Protein AF-A0A0K8RS29-F1 (afdb_monomer_lite)

Radius of gyration: 33.79 Å; chains: 1; bounding box: 87×40×89 Å

Structure (mmCIF, N/CA/C/O backbone):
data_AF-A0A0K8RS29-F1
#
_entry.id   AF-A0A0K8RS29-F1
#
loop_
_atom_site.group_PDB
_atom_site.id
_atom_site.type_symbol
_atom_site.label_atom_id
_atom_site.label_alt_id
_atom_site.label_comp_id
_atom_site.label_asym_id
_atom_site.label_entity_id
_atom_site.label_seq_id
_atom_site.pdbx_PDB_ins_code
_atom_site.Cartn_x
_atom_site.Cartn_y
_atom_site.Cartn_z
_atom_site.occupancy
_atom_site.B_iso_or_equiv
_atom_site.auth_seq_id
_atom_site.auth_comp_id
_atom_site.auth_asym_id
_atom_site.auth_atom_id
_atom_site.pdbx_PDB_model_num
ATOM 1 N N . MET A 1 1 ? 0.196 13.373 -19.588 1.00 57.41 1 MET A N 1
ATOM 2 C CA . MET A 1 1 ? 0.112 12.065 -20.291 1.00 57.41 1 MET A CA 1
ATOM 3 C C . MET A 1 1 ? -1.229 11.860 -20.998 1.00 57.41 1 MET A C 1
ATOM 5 O O . MET A 1 1 ? -1.170 11.635 -22.190 1.00 57.41 1 MET A O 1
ATOM 9 N N . LYS A 1 2 ? -2.409 11.971 -20.352 1.00 51.34 2 LYS A N 1
ATOM 10 C CA . LYS A 1 2 ? -3.718 11.868 -21.053 1.00 51.34 2 LYS A CA 1
ATOM 11 C C . LYS A 1 2 ? -3.929 12.930 -22.143 1.00 51.34 2 LYS A C 1
ATOM 13 O O . LYS A 1 2 ? -4.400 12.590 -23.216 1.00 51.34 2 LYS A O 1
ATOM 18 N N . GLU A 1 3 ? -3.498 14.162 -21.893 1.00 56.62 3 GLU A N 1
ATOM 19 C CA . GLU A 1 3 ? -3.677 15.297 -22.814 1.00 56.62 3 GLU A CA 1
ATOM 20 C C . GLU A 1 3 ? -2.953 15.109 -24.161 1.00 56.62 3 GLU A C 1
ATOM 22 O O . GLU A 1 3 ? -3.476 15.500 -25.194 1.00 56.62 3 GLU A O 1
ATOM 27 N N . MET A 1 4 ? -1.815 14.402 -24.193 1.00 60.59 4 MET A N 1
ATOM 28 C CA . MET A 1 4 ? -1.065 14.166 -25.438 1.00 60.59 4 MET A CA 1
ATOM 29 C C . MET A 1 4 ? -1.706 13.142 -26.382 1.00 60.59 4 MET A C 1
ATOM 31 O O . MET A 1 4 ? -1.392 13.136 -27.565 1.00 60.59 4 MET A O 1
ATOM 35 N N . TRP A 1 5 ? -2.594 12.271 -25.893 1.00 57.88 5 TRP A N 1
ATOM 36 C CA . TRP A 1 5 ? -3.331 11.345 -26.768 1.00 57.88 5 TRP A CA 1
ATOM 37 C C . TRP A 1 5 ? -4.516 12.024 -27.465 1.00 57.88 5 TRP A C 1
ATOM 39 O O . TRP A 1 5 ? -5.072 11.458 -28.403 1.00 57.88 5 TRP A O 1
ATOM 49 N N . GLU A 1 6 ? -4.907 13.212 -26.999 1.00 59.56 6 GLU A N 1
ATOM 50 C CA . GLU A 1 6 ? -6.022 14.001 -27.531 1.00 59.56 6 GLU A CA 1
ATOM 51 C C . GLU A 1 6 ? -5.554 15.080 -28.526 1.00 59.56 6 GLU A C 1
ATOM 53 O O . GLU A 1 6 ? -6.377 15.691 -29.206 1.00 59.56 6 GLU A O 1
ATOM 58 N N . GLU A 1 7 ? -4.242 15.297 -28.655 1.00 64.81 7 GLU A N 1
ATOM 59 C CA . GLU A 1 7 ? -3.657 16.225 -29.624 1.00 64.81 7 GLU A CA 1
ATOM 60 C C . GLU A 1 7 ? -3.623 15.615 -31.037 1.00 64.81 7 GLU A C 1
ATOM 62 O O . GLU A 1 7 ? -3.204 14.476 -31.233 1.00 64.81 7 GLU A O 1
ATOM 67 N N . GLU A 1 8 ? -4.000 16.394 -32.059 1.00 59.75 8 GLU A N 1
ATOM 68 C CA . GLU A 1 8 ? -3.981 15.948 -33.466 1.00 59.75 8 GLU A CA 1
ATOM 69 C C . GLU A 1 8 ? -2.560 15.666 -33.998 1.00 59.75 8 GLU A C 1
ATOM 71 O O . GLU A 1 8 ? -2.392 15.047 -35.049 1.00 59.75 8 GLU A O 1
ATOM 76 N N . SER A 1 9 ? -1.513 16.144 -33.319 1.00 74.31 9 SER A N 1
ATOM 77 C CA . SER A 1 9 ? -0.113 15.997 -33.741 1.00 74.31 9 SER A CA 1
ATOM 78 C C . SER A 1 9 ? 0.838 15.925 -32.538 1.00 74.31 9 SER A C 1
ATOM 80 O O . SER A 1 9 ? 1.619 16.852 -32.315 1.00 74.31 9 SER A O 1
ATOM 82 N N . PRO A 1 10 ? 0.828 14.811 -31.781 1.00 78.38 10 PRO A N 1
ATOM 83 C CA . PRO A 1 10 ? 1.604 14.672 -30.544 1.00 78.38 10 PRO A CA 1
ATOM 84 C C . PRO A 1 10 ? 3.119 14.777 -30.767 1.00 78.38 10 PRO A C 1
ATOM 86 O O . PRO A 1 10 ? 3.847 15.217 -29.884 1.00 78.38 10 PRO A O 1
ATOM 89 N N . HIS A 1 11 ? 3.598 14.427 -31.965 1.00 79.94 11 HIS A N 1
ATOM 90 C CA . HIS A 1 11 ? 5.007 14.506 -32.365 1.00 79.94 11 HIS A CA 1
ATOM 91 C C . HIS A 1 11 ? 5.572 15.936 -32.426 1.00 79.94 11 HIS A C 1
ATOM 93 O O . HIS A 1 11 ? 6.787 16.101 -32.479 1.00 79.94 11 HIS A O 1
ATOM 99 N N . LEU A 1 12 ? 4.716 16.965 -32.446 1.00 81.12 12 LEU A N 1
ATOM 100 C CA . LEU A 1 12 ? 5.137 18.371 -32.426 1.00 81.12 12 LEU A CA 1
ATOM 101 C C . LEU A 1 12 ? 5.335 18.907 -31.004 1.00 81.12 12 LEU A C 1
ATOM 103 O O . LEU A 1 12 ? 5.867 20.004 -30.833 1.00 81.12 12 LEU A O 1
ATOM 107 N N . SER A 1 13 ? 4.899 18.157 -29.989 1.00 85.50 13 SER A N 1
ATOM 108 C CA . SER A 1 13 ? 5.059 18.554 -28.597 1.00 85.50 13 SER A CA 1
ATOM 109 C C . SER A 1 13 ? 6.535 18.485 -28.189 1.00 85.50 13 SER A C 1
ATOM 111 O O . SER A 1 13 ? 7.192 17.473 -28.450 1.00 85.50 13 SER A O 1
ATOM 113 N N . PRO A 1 14 ? 7.070 19.501 -27.485 1.00 84.69 14 PRO A N 1
ATOM 114 C CA . PRO A 1 14 ? 8.438 19.459 -26.963 1.00 84.69 14 PRO A CA 1
ATOM 115 C C . PRO A 1 14 ? 8.658 18.312 -25.963 1.00 84.69 14 PRO A C 1
ATOM 117 O O . PRO A 1 14 ? 9.792 17.895 -25.764 1.00 84.69 14 PRO A O 1
ATOM 120 N N . HIS A 1 15 ? 7.582 17.774 -25.378 1.00 88.38 15 HIS A N 1
ATOM 121 C CA . HIS A 1 15 ? 7.613 16.668 -24.417 1.00 88.38 15 HIS A CA 1
ATOM 122 C C . HIS A 1 15 ? 7.316 15.303 -25.046 1.00 88.38 15 HIS A C 1
ATOM 124 O O . HIS A 1 15 ? 7.131 14.321 -24.327 1.00 88.38 15 HIS A O 1
ATOM 130 N N . TYR A 1 16 ? 7.247 15.218 -26.380 1.00 92.38 16 TYR A N 1
ATOM 131 C CA . TYR A 1 16 ? 6.955 13.965 -27.074 1.00 92.38 16 TYR A CA 1
ATOM 132 C C . TYR A 1 16 ? 7.878 12.827 -26.620 1.00 92.38 16 TYR A C 1
ATOM 134 O O . TYR A 1 16 ? 7.407 11.780 -26.169 1.00 92.38 16 TYR A O 1
ATOM 142 N N . TRP A 1 17 ? 9.190 13.062 -26.672 1.00 94.31 17 TRP A N 1
ATOM 143 C CA . TRP A 1 17 ? 10.193 12.072 -26.294 1.00 94.31 17 TRP A CA 1
ATOM 144 C C . TRP A 1 17 ? 10.250 11.827 -24.789 1.00 94.31 17 TRP A C 1
ATOM 146 O O . TRP A 1 17 ? 10.365 10.673 -24.392 1.00 94.31 17 TRP A O 1
ATOM 156 N N . ASP A 1 18 ? 10.045 12.851 -23.955 1.00 94.06 18 ASP A N 1
ATOM 157 C CA . ASP A 1 18 ? 9.930 12.681 -22.498 1.00 94.06 18 ASP A CA 1
ATOM 158 C C . ASP A 1 18 ? 8.822 11.679 -22.144 1.00 94.06 18 ASP A C 1
ATOM 160 O O . ASP A 1 18 ? 8.990 10.823 -21.271 1.00 94.06 18 ASP A O 1
ATOM 164 N N . VAL A 1 19 ? 7.689 11.739 -22.854 1.00 93.12 19 VAL A N 1
ATOM 165 C CA . VAL A 1 19 ? 6.593 10.780 -22.679 1.00 93.12 19 VAL A CA 1
ATOM 166 C C . VAL A 1 19 ? 6.948 9.403 -23.222 1.00 93.12 19 VAL A C 1
ATOM 168 O O . VAL A 1 19 ? 6.659 8.423 -22.537 1.00 93.12 19 VAL A O 1
ATOM 171 N N . VAL A 1 20 ? 7.602 9.299 -24.384 1.00 95.25 20 VAL A N 1
ATOM 172 C CA . VAL A 1 20 ? 8.112 8.009 -24.886 1.00 95.25 20 VAL A CA 1
ATOM 173 C C . VAL A 1 20 ? 9.038 7.369 -23.849 1.00 95.25 20 VAL A C 1
ATOM 175 O O . VAL A 1 20 ? 8.789 6.238 -23.437 1.00 95.25 20 VAL A O 1
ATOM 178 N N . TYR A 1 21 ? 10.043 8.093 -23.357 1.00 96.19 21 TYR A N 1
ATOM 179 C CA . TYR A 1 21 ? 10.979 7.597 -22.350 1.00 96.19 21 TYR A CA 1
ATOM 180 C C . TYR A 1 21 ? 10.273 7.232 -21.050 1.00 96.19 21 TYR A C 1
ATOM 182 O O . TYR A 1 21 ? 10.544 6.178 -20.492 1.00 96.19 21 TYR A O 1
ATOM 190 N N . THR A 1 22 ? 9.306 8.032 -20.599 1.00 94.25 22 THR A N 1
ATOM 191 C CA . THR A 1 22 ? 8.516 7.715 -19.400 1.00 94.25 22 THR A CA 1
ATOM 192 C C . THR A 1 22 ? 7.737 6.408 -19.563 1.00 94.25 22 THR A C 1
ATOM 194 O O . THR A 1 22 ? 7.668 5.612 -18.626 1.00 94.25 22 THR A O 1
ATOM 197 N N . LEU A 1 23 ? 7.145 6.167 -20.737 1.00 94.25 23 LEU A N 1
ATOM 198 C CA . LEU A 1 23 ? 6.425 4.924 -21.023 1.00 94.25 23 LEU A CA 1
ATOM 199 C C . LEU A 1 23 ? 7.376 3.725 -21.051 1.00 94.25 23 LEU A C 1
ATOM 201 O O . LEU A 1 23 ? 7.046 2.689 -20.474 1.00 94.25 23 LEU A O 1
ATOM 205 N N . LEU A 1 24 ? 8.561 3.884 -21.648 1.00 95.50 24 LEU A N 1
ATOM 206 C CA . LEU A 1 24 ? 9.607 2.862 -21.630 1.00 95.50 24 LEU A CA 1
ATOM 207 C C . LEU A 1 24 ? 10.070 2.581 -20.196 1.00 95.50 24 LEU A C 1
ATOM 209 O O . LEU A 1 24 ? 9.948 1.456 -19.738 1.00 95.50 24 LEU A O 1
ATOM 213 N N . CYS A 1 25 ? 10.464 3.594 -19.428 1.00 93.81 25 CYS A N 1
ATOM 214 C CA . CYS A 1 25 ? 10.895 3.453 -18.033 1.00 93.81 25 CYS A CA 1
ATOM 215 C C . CYS A 1 25 ? 9.862 2.739 -17.134 1.00 93.81 25 CYS A C 1
ATOM 217 O O . CYS A 1 25 ? 10.228 2.001 -16.222 1.00 93.81 25 CYS A O 1
ATOM 219 N N . ARG A 1 26 ? 8.561 2.901 -17.413 1.00 90.56 26 ARG A N 1
ATOM 220 C CA . ARG A 1 26 ? 7.461 2.211 -16.707 1.00 90.56 26 ARG A CA 1
ATOM 221 C C . ARG A 1 26 ? 7.177 0.790 -17.209 1.00 90.56 26 ARG A C 1
ATOM 223 O O . ARG A 1 26 ? 6.283 0.137 -16.677 1.00 90.56 26 ARG A O 1
ATOM 230 N N . GLY A 1 27 ? 7.848 0.337 -18.264 1.00 90.31 27 GLY A N 1
ATOM 231 C CA . GLY A 1 27 ? 7.569 -0.933 -18.937 1.00 90.31 27 GLY A CA 1
ATOM 232 C C . GLY A 1 27 ? 6.255 -0.950 -19.731 1.00 90.31 27 GLY A C 1
ATOM 233 O O . GLY A 1 27 ? 5.788 -2.017 -20.120 1.00 90.31 27 GLY A O 1
ATOM 234 N N . SER A 1 28 ? 5.638 0.209 -19.994 1.00 92.38 28 SER A N 1
ATOM 235 C CA . SER A 1 28 ? 4.401 0.340 -20.787 1.00 92.38 28 SER A CA 1
ATOM 236 C C . SER A 1 28 ? 4.717 0.322 -22.288 1.00 92.38 28 SER A C 1
ATOM 238 O O . SER A 1 28 ? 4.554 1.317 -23.001 1.00 92.38 28 SER A O 1
ATOM 240 N N . LEU A 1 29 ? 5.252 -0.809 -22.757 1.00 93.50 29 LEU A N 1
ATOM 241 C CA . LEU A 1 29 ? 5.826 -0.927 -24.100 1.00 93.50 29 LEU A CA 1
ATOM 242 C C . LEU A 1 29 ? 4.768 -0.786 -25.200 1.00 93.50 29 LEU A C 1
ATOM 244 O O . LEU A 1 29 ? 5.039 -0.164 -26.222 1.00 93.50 29 LEU A O 1
ATOM 248 N N . ASP A 1 30 ? 3.552 -1.292 -24.998 1.00 93.88 30 ASP A N 1
ATOM 249 C CA . ASP A 1 30 ? 2.483 -1.192 -25.999 1.00 93.88 30 ASP A CA 1
ATOM 250 C C . ASP A 1 30 ? 2.033 0.258 -26.225 1.00 93.88 30 ASP A C 1
ATOM 252 O O . ASP A 1 30 ? 1.798 0.678 -27.361 1.00 93.88 30 ASP A O 1
ATOM 256 N N . GLU A 1 31 ? 1.944 1.051 -25.159 1.00 93.81 31 GLU A N 1
ATOM 257 C CA . GLU A 1 31 ? 1.662 2.485 -25.222 1.00 93.81 31 GLU A CA 1
ATOM 258 C C . GLU A 1 31 ? 2.798 3.240 -25.915 1.00 93.81 31 GLU A C 1
ATOM 260 O O . GLU A 1 31 ? 2.526 4.071 -26.784 1.00 93.81 31 GLU A O 1
ATOM 265 N N . ALA A 1 32 ? 4.056 2.919 -25.591 1.00 94.75 32 ALA A N 1
ATOM 266 C CA . ALA A 1 32 ? 5.217 3.511 -26.254 1.00 94.75 32 ALA A CA 1
ATOM 267 C C . ALA A 1 32 ? 5.211 3.211 -27.762 1.00 94.75 32 ALA A C 1
ATOM 269 O O . ALA A 1 32 ? 5.384 4.117 -28.575 1.00 94.75 32 ALA A O 1
ATOM 270 N N . ARG A 1 33 ? 4.919 1.964 -28.152 1.00 95.19 33 ARG A N 1
ATOM 271 C CA . ARG A 1 33 ? 4.796 1.549 -29.558 1.00 95.19 33 ARG A CA 1
ATOM 272 C C . ARG A 1 33 ? 3.679 2.287 -30.288 1.00 95.19 33 ARG A C 1
ATOM 274 O O . ARG A 1 33 ? 3.881 2.751 -31.407 1.00 95.19 33 ARG A O 1
ATOM 281 N N . LYS A 1 34 ? 2.494 2.413 -29.679 1.00 93.06 34 LYS A N 1
ATOM 282 C CA . LYS A 1 34 ? 1.371 3.182 -30.251 1.00 93.06 34 LYS A CA 1
ATOM 283 C C . LYS A 1 34 ? 1.768 4.640 -30.494 1.00 93.06 34 LYS A C 1
ATOM 285 O O . LYS A 1 34 ? 1.479 5.169 -31.566 1.00 93.06 34 LYS A O 1
ATOM 290 N N . LEU A 1 35 ? 2.456 5.257 -29.533 1.00 92.81 35 LEU A N 1
ATOM 291 C CA . LEU A 1 35 ? 2.923 6.634 -29.652 1.00 92.81 35 LEU A CA 1
ATOM 292 C C . LEU A 1 35 ? 3.969 6.765 -30.770 1.00 92.81 35 LEU A C 1
ATOM 294 O O . LEU A 1 35 ? 3.784 7.573 -31.674 1.00 92.81 35 LEU A O 1
ATOM 298 N N . LEU A 1 36 ? 4.980 5.893 -30.804 1.00 93.62 36 LEU A N 1
ATOM 299 C CA . LEU A 1 36 ? 5.995 5.858 -31.867 1.00 93.62 36 LEU A CA 1
ATOM 300 C C . LEU A 1 36 ? 5.390 5.647 -33.264 1.00 93.62 36 LEU A C 1
ATOM 302 O O . LEU A 1 36 ? 5.823 6.287 -34.220 1.00 93.62 36 LEU A O 1
ATOM 306 N N . LYS A 1 37 ? 4.347 4.817 -33.393 1.00 92.44 37 LYS A N 1
ATOM 307 C CA . LYS A 1 37 ? 3.629 4.600 -34.664 1.00 92.44 37 LYS A CA 1
ATOM 308 C C . LYS A 1 37 ? 2.894 5.839 -35.166 1.00 92.44 37 LYS A C 1
ATOM 310 O O . LYS A 1 37 ? 2.734 5.987 -36.376 1.00 92.44 37 LYS A O 1
ATOM 315 N N . SER A 1 38 ? 2.485 6.732 -34.264 1.00 89.56 38 SER A N 1
ATOM 316 C CA . SER A 1 38 ? 1.867 8.015 -34.623 1.00 89.56 38 SER A CA 1
ATOM 317 C C . SER A 1 38 ? 2.866 9.047 -35.163 1.00 89.56 38 SER A C 1
ATOM 319 O O . SER A 1 38 ? 2.456 10.061 -35.730 1.00 89.56 38 SER A O 1
ATOM 321 N N . HIS A 1 39 ? 4.174 8.800 -35.021 1.00 91.06 39 HIS A N 1
ATOM 322 C CA . HIS A 1 39 ? 5.206 9.685 -35.544 1.00 91.06 39 HIS A CA 1
ATOM 323 C C . HIS A 1 39 ? 5.201 9.683 -37.088 1.00 91.06 39 HIS A C 1
ATOM 325 O O . HIS A 1 39 ? 5.150 8.606 -37.685 1.00 91.06 39 HIS A O 1
ATOM 331 N N . PRO A 1 40 ? 5.333 10.837 -37.774 1.00 89.88 40 PRO A N 1
ATOM 332 C CA . PRO A 1 40 ? 5.305 10.903 -39.242 1.00 89.88 40 PRO A CA 1
ATOM 333 C C . PRO A 1 40 ? 6.371 10.047 -39.940 1.00 89.88 40 PRO A C 1
ATOM 335 O O . PRO A 1 40 ? 6.208 9.658 -41.093 1.00 89.88 40 PRO A O 1
ATOM 338 N N . GLN A 1 41 ? 7.475 9.767 -39.243 1.00 91.69 41 GLN A N 1
ATOM 339 C CA . GLN A 1 41 ? 8.593 8.960 -39.738 1.00 91.69 41 GLN A CA 1
ATOM 340 C C . GLN A 1 41 ? 8.540 7.497 -39.274 1.00 91.69 41 GLN A C 1
ATOM 342 O O . GLN A 1 41 ? 9.530 6.791 -39.426 1.00 91.69 41 GLN A O 1
ATOM 347 N N . SER A 1 42 ? 7.415 7.020 -38.732 1.00 91.06 42 SER A N 1
ATOM 348 C CA . SER A 1 42 ? 7.293 5.664 -38.171 1.00 91.06 42 SER A CA 1
ATOM 349 C C . SER A 1 42 ? 7.594 4.528 -39.158 1.00 91.06 42 SER A C 1
ATOM 351 O O . SER A 1 42 ? 7.878 3.413 -38.735 1.00 91.06 42 SER A O 1
ATOM 353 N N . GLY A 1 43 ? 7.567 4.799 -40.468 1.00 91.69 43 GLY A N 1
ATOM 354 C CA . GLY A 1 43 ? 7.972 3.853 -41.512 1.00 91.69 43 GLY A CA 1
ATOM 355 C C . GLY A 1 43 ? 9.470 3.837 -41.848 1.00 91.69 43 GLY A C 1
ATOM 356 O O . GLY A 1 43 ? 9.866 3.066 -42.719 1.00 91.69 43 GLY A O 1
ATOM 357 N N . ARG A 1 44 ? 10.301 4.692 -41.232 1.00 94.69 44 ARG A N 1
ATOM 358 C CA . ARG A 1 44 ? 11.763 4.685 -41.422 1.00 94.69 44 ARG A CA 1
ATOM 359 C C . ARG A 1 44 ? 12.364 3.440 -40.755 1.00 94.69 44 ARG A C 1
ATOM 361 O O . ARG A 1 44 ? 11.845 2.969 -39.747 1.00 94.69 44 ARG A O 1
ATOM 368 N N . GLU A 1 45 ? 13.442 2.903 -41.327 1.00 94.75 45 GLU A N 1
ATOM 369 C CA . GLU A 1 45 ? 14.032 1.620 -40.903 1.00 94.75 45 GLU A CA 1
ATOM 370 C C . GLU A 1 45 ? 14.412 1.582 -39.414 1.00 94.75 45 GLU A C 1
ATOM 372 O O . GLU A 1 45 ? 14.205 0.567 -38.759 1.00 94.75 45 GLU A O 1
ATOM 377 N N . ASP A 1 46 ? 14.879 2.692 -38.849 1.00 95.19 46 ASP A N 1
ATOM 378 C CA . ASP A 1 46 ? 15.226 2.811 -37.429 1.00 95.19 46 ASP A CA 1
ATOM 379 C C . ASP A 1 46 ? 14.000 2.793 -36.494 1.00 95.19 46 ASP A C 1
ATOM 381 O O . ASP A 1 46 ? 14.034 2.152 -35.445 1.00 95.19 46 ASP A O 1
ATOM 385 N N . PHE A 1 47 ? 12.876 3.407 -36.878 1.00 96.50 47 PHE A N 1
ATOM 386 C CA . PHE A 1 47 ? 11.608 3.285 -36.147 1.00 96.50 47 PHE A CA 1
ATOM 387 C C . PHE A 1 47 ? 11.073 1.850 -36.188 1.00 96.50 47 PHE A C 1
ATOM 389 O O . PHE A 1 47 ? 10.601 1.342 -35.169 1.00 96.50 47 PHE A O 1
ATOM 396 N N . VAL A 1 48 ? 11.157 1.193 -37.349 1.00 96.25 48 VAL A N 1
ATOM 397 C CA . VAL A 1 48 ? 10.745 -0.209 -37.510 1.00 96.25 48 VAL A CA 1
ATOM 398 C C . VAL A 1 48 ? 11.634 -1.123 -36.667 1.00 96.25 48 VAL A C 1
ATOM 400 O O . VAL A 1 48 ? 11.113 -1.958 -35.932 1.00 96.25 48 VAL A O 1
ATOM 403 N N . SER A 1 49 ? 12.952 -0.909 -36.697 1.00 95.88 49 SER A N 1
ATOM 404 C CA . SER A 1 49 ? 13.922 -1.657 -35.892 1.00 95.88 49 SER A CA 1
ATOM 405 C C . SER A 1 49 ? 13.640 -1.523 -34.388 1.00 95.88 49 SER A C 1
ATOM 407 O O . SER A 1 49 ? 13.621 -2.522 -33.666 1.00 95.88 49 SER A O 1
ATOM 409 N N . LEU A 1 50 ? 13.322 -0.316 -33.902 1.00 96.81 50 LEU A N 1
ATOM 410 C CA . LEU A 1 50 ? 12.929 -0.127 -32.503 1.00 96.81 50 LEU A CA 1
ATOM 411 C C . LEU A 1 50 ? 11.577 -0.795 -32.180 1.00 96.81 50 LEU A C 1
ATOM 413 O O . LEU A 1 50 ? 11.449 -1.413 -31.124 1.00 96.81 50 LEU A O 1
ATOM 417 N N . ASP A 1 51 ? 10.571 -0.715 -33.064 1.00 96.81 51 ASP A N 1
ATOM 418 C CA . ASP A 1 51 ? 9.269 -1.380 -32.856 1.00 96.81 51 ASP A CA 1
ATOM 419 C C . ASP A 1 51 ? 9.411 -2.904 -32.766 1.00 96.81 51 ASP A C 1
ATOM 421 O O . ASP A 1 51 ? 8.733 -3.530 -31.949 1.00 96.81 51 ASP A O 1
ATOM 425 N N . GLU A 1 52 ? 10.306 -3.498 -33.562 1.00 96.38 52 GLU A N 1
ATOM 426 C CA . GLU A 1 52 ? 10.643 -4.920 -33.483 1.00 96.38 52 GLU A CA 1
ATOM 427 C C . GLU A 1 52 ? 11.218 -5.281 -32.114 1.00 96.38 52 GLU A C 1
ATOM 429 O O . GLU A 1 52 ? 10.723 -6.219 -31.486 1.00 96.38 52 GLU A O 1
ATOM 434 N N . LEU A 1 53 ? 12.208 -4.521 -31.625 1.00 96.69 53 LEU A N 1
ATOM 435 C CA . LEU A 1 53 ? 12.799 -4.724 -30.297 1.00 96.69 53 LEU A CA 1
ATOM 436 C C . LEU A 1 53 ? 11.745 -4.632 -29.189 1.00 96.69 53 LEU A C 1
ATOM 438 O O . LEU A 1 53 ? 11.727 -5.471 -28.289 1.00 96.69 53 LEU A O 1
ATOM 442 N N . LEU A 1 54 ? 10.846 -3.648 -29.266 1.00 95.81 54 LEU A N 1
ATOM 443 C CA . LEU A 1 54 ? 9.753 -3.476 -28.306 1.00 95.81 54 LEU A CA 1
ATOM 444 C C . LEU A 1 54 ? 8.731 -4.616 -28.380 1.00 95.81 54 LEU A C 1
ATOM 446 O O . LEU A 1 54 ? 8.164 -5.001 -27.360 1.00 95.81 54 LEU A O 1
ATOM 450 N N . GLN A 1 55 ? 8.488 -5.169 -29.569 1.00 94.56 55 GLN A N 1
ATOM 451 C CA . GLN A 1 55 ? 7.552 -6.274 -29.768 1.00 94.56 55 GLN A CA 1
ATOM 452 C C . GLN A 1 55 ? 8.058 -7.596 -29.191 1.00 94.56 55 GLN A C 1
ATOM 454 O O . GLN A 1 55 ? 7.254 -8.389 -28.702 1.00 94.56 55 GLN A O 1
ATOM 459 N N . VAL A 1 56 ? 9.363 -7.856 -29.285 1.00 93.88 56 VAL A N 1
ATOM 460 C CA . VAL A 1 56 ? 9.978 -9.100 -28.792 1.00 93.88 56 VAL A CA 1
ATOM 461 C C . VAL A 1 56 ? 10.516 -8.978 -27.366 1.00 93.88 56 VAL A C 1
ATOM 463 O O . VAL A 1 56 ? 11.164 -9.908 -26.879 1.00 93.88 56 VAL A O 1
ATOM 466 N N . ALA A 1 57 ? 10.264 -7.842 -26.708 1.00 91.88 57 ALA A N 1
ATOM 467 C CA . ALA A 1 57 ? 10.711 -7.587 -25.351 1.00 91.88 57 ALA A CA 1
ATOM 468 C C . ALA A 1 57 ? 10.197 -8.680 -24.393 1.00 91.88 57 ALA A C 1
ATOM 470 O O . ALA A 1 57 ? 9.015 -9.041 -24.448 1.00 91.88 57 ALA A O 1
ATOM 471 N N . PRO A 1 58 ? 11.055 -9.217 -23.509 1.00 88.00 58 PRO A N 1
ATOM 472 C CA . PRO A 1 58 ? 10.647 -10.250 -22.575 1.00 88.00 58 PRO A CA 1
ATOM 473 C C . PRO A 1 58 ? 9.565 -9.733 -21.629 1.00 88.00 58 PRO A C 1
ATOM 475 O O . PRO A 1 58 ? 9.795 -8.835 -20.821 1.00 88.00 58 PRO A O 1
ATOM 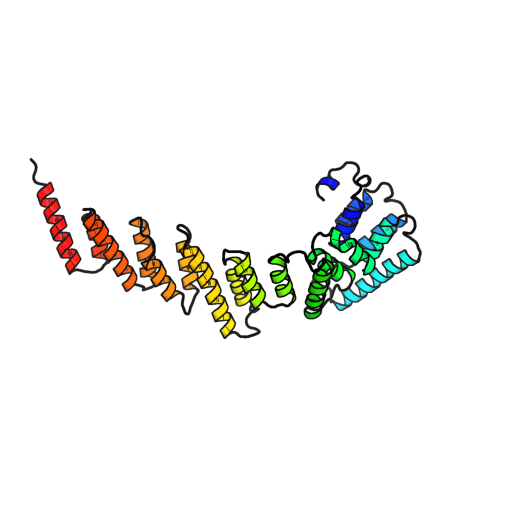478 N N . GLN A 1 59 ? 8.386 -10.341 -21.700 1.00 78.69 59 GLN A N 1
ATOM 479 C CA . GLN A 1 59 ? 7.326 -10.136 -20.723 1.00 78.69 59 GLN A CA 1
ATOM 480 C C . GLN A 1 59 ? 7.370 -11.311 -19.749 1.00 78.69 59 GLN A C 1
ATOM 482 O O . GLN A 1 59 ? 7.095 -12.456 -20.114 1.00 78.69 59 GLN A O 1
ATOM 487 N N . GLY A 1 60 ? 7.787 -11.042 -18.511 1.00 69.81 60 GLY A N 1
ATOM 488 C CA . GLY A 1 60 ? 7.739 -12.043 -17.451 1.00 69.81 60 GLY A CA 1
ATOM 489 C C . GLY A 1 60 ? 6.302 -12.527 -17.248 1.00 69.81 60 GLY A C 1
ATOM 490 O O . GLY A 1 60 ? 5.368 -11.728 -17.209 1.00 69.81 60 GLY A O 1
ATOM 491 N N . SER A 1 61 ? 6.117 -13.836 -17.106 1.00 70.50 61 SER A N 1
ATOM 492 C CA . SER A 1 61 ? 4.848 -14.428 -16.677 1.00 70.50 61 SER A CA 1
ATOM 493 C C . SER A 1 61 ? 5.072 -15.252 -15.412 1.00 70.50 61 SER A C 1
ATOM 495 O O . SER A 1 61 ? 6.183 -15.717 -15.159 1.00 70.50 61 SER A O 1
ATOM 497 N N . GLN A 1 62 ? 4.021 -15.460 -14.613 1.00 67.38 62 GLN A N 1
ATOM 498 C CA . GLN A 1 62 ? 4.115 -16.293 -13.404 1.00 67.38 62 GLN A CA 1
ATOM 499 C C . GLN A 1 62 ? 4.508 -17.750 -13.707 1.00 67.38 62 GLN A C 1
ATOM 501 O O . GLN A 1 62 ? 4.994 -18.453 -12.826 1.00 67.38 62 GLN A O 1
ATOM 506 N N . GLU A 1 63 ? 4.313 -18.201 -14.946 1.00 73.94 63 GLU A N 1
ATOM 507 C CA . GLU A 1 63 ? 4.609 -19.565 -15.392 1.00 73.94 63 GLU A CA 1
ATOM 508 C C . GLU A 1 63 ? 6.049 -19.727 -15.911 1.00 73.94 63 GLU A C 1
ATOM 510 O O . GLU A 1 63 ? 6.521 -20.851 -16.080 1.00 73.94 63 GLU A O 1
ATOM 515 N N . MET A 1 64 ? 6.761 -18.623 -16.160 1.00 80.31 64 MET A N 1
ATOM 516 C CA . MET A 1 64 ? 8.116 -18.637 -16.712 1.00 80.31 64 MET A CA 1
ATOM 517 C C . MET A 1 64 ? 9.167 -18.829 -15.608 1.00 80.31 64 MET A C 1
ATOM 519 O O . MET A 1 64 ? 9.262 -18.004 -14.696 1.00 80.31 64 MET A O 1
ATOM 523 N N . PRO A 1 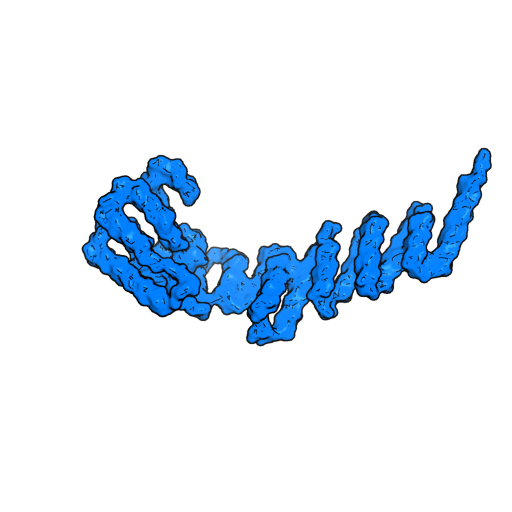65 ? 10.023 -19.865 -15.689 1.00 84.00 65 PRO A N 1
ATOM 524 C CA . PRO A 1 65 ? 11.136 -20.022 -14.760 1.00 84.00 65 PRO A CA 1
ATOM 525 C C . PRO A 1 65 ? 12.106 -18.837 -14.840 1.00 84.00 65 PRO A C 1
ATOM 527 O O . PRO A 1 65 ? 12.511 -18.443 -15.935 1.00 84.00 65 PRO A O 1
ATOM 530 N N . SER A 1 66 ? 12.570 -18.335 -13.690 1.00 83.38 66 SER A N 1
ATOM 531 C CA . SER A 1 66 ? 13.458 -17.159 -13.611 1.00 83.38 66 SER A CA 1
ATOM 532 C C . SER A 1 66 ? 14.689 -17.278 -14.513 1.00 83.38 66 SER A C 1
ATOM 534 O O . SER A 1 66 ? 14.994 -16.361 -15.259 1.00 83.38 66 SER A O 1
ATOM 536 N N . ARG A 1 67 ? 15.327 -18.456 -14.557 1.00 85.56 67 ARG A N 1
ATOM 537 C CA . ARG A 1 67 ? 16.502 -18.697 -15.412 1.00 85.56 67 ARG A CA 1
ATOM 538 C C . ARG A 1 67 ? 16.204 -18.555 -16.907 1.00 85.56 67 ARG A C 1
ATOM 540 O O . ARG A 1 67 ? 17.066 -18.134 -17.669 1.00 85.56 67 ARG A O 1
ATOM 547 N N . GLN A 1 68 ? 15.018 -18.974 -17.344 1.00 86.69 68 GLN A N 1
ATOM 548 C CA . GLN A 1 68 ? 14.622 -18.855 -18.746 1.00 86.69 68 GLN A CA 1
ATOM 549 C C . GLN A 1 68 ? 14.353 -17.392 -19.100 1.00 86.69 68 GLN A C 1
ATOM 551 O O . GLN A 1 68 ? 14.766 -16.943 -20.168 1.00 86.69 68 GLN A O 1
ATOM 556 N N . LEU A 1 69 ? 13.714 -16.657 -18.186 1.00 86.38 69 LEU A N 1
ATOM 557 C CA . LEU A 1 69 ? 13.534 -15.216 -18.311 1.00 86.38 69 LEU A CA 1
ATOM 558 C C . LEU A 1 69 ? 14.886 -14.494 -18.380 1.00 86.38 69 LEU A C 1
ATOM 560 O O . LEU A 1 69 ? 15.066 -13.685 -19.277 1.00 86.38 69 LEU A O 1
ATOM 564 N N . ASP A 1 70 ? 15.852 -14.849 -17.527 1.00 87.06 70 ASP A N 1
ATOM 565 C CA . ASP A 1 70 ? 17.198 -14.258 -17.535 1.00 87.06 70 ASP A CA 1
ATOM 566 C C . ASP A 1 70 ? 17.911 -14.439 -18.875 1.00 87.06 70 ASP A C 1
ATOM 568 O O . ASP A 1 70 ? 18.477 -13.492 -19.416 1.00 87.06 70 ASP A O 1
ATOM 572 N N . VAL A 1 71 ? 17.882 -15.652 -19.434 1.00 89.62 71 VAL A N 1
ATOM 573 C CA . VAL A 1 71 ? 18.534 -15.940 -20.721 1.00 89.62 71 VAL A CA 1
ATOM 574 C C . VAL A 1 71 ? 17.857 -15.176 -21.857 1.00 89.62 71 VAL A C 1
ATOM 576 O O . VAL A 1 71 ? 18.542 -14.606 -22.707 1.00 89.62 71 VAL A O 1
ATOM 579 N N . TRP A 1 72 ? 16.522 -15.149 -21.879 1.00 89.69 72 TRP A N 1
ATOM 580 C CA . TRP A 1 72 ? 15.784 -14.388 -22.884 1.00 89.69 72 TRP A CA 1
ATOM 581 C C . TRP A 1 72 ? 16.077 -12.890 -22.762 1.00 89.69 72 TRP A C 1
ATOM 583 O O . TRP A 1 72 ? 16.383 -12.245 -23.763 1.00 89.69 72 TRP A O 1
ATOM 593 N N . TRP A 1 73 ? 16.079 -12.369 -21.536 1.00 91.50 73 TRP A N 1
ATOM 594 C CA . TRP A 1 73 ? 16.402 -10.983 -21.231 1.00 91.50 73 TRP A CA 1
ATOM 595 C C . TRP A 1 73 ? 17.796 -10.592 -21.709 1.00 91.50 73 TRP A C 1
ATOM 597 O O . TRP A 1 73 ? 17.939 -9.647 -22.480 1.00 91.50 73 TRP A O 1
ATOM 607 N N . GLN A 1 74 ? 18.815 -11.374 -21.356 1.00 91.44 74 GLN A N 1
ATOM 608 C CA . GLN A 1 74 ? 20.190 -11.139 -21.801 1.00 91.44 74 GLN A CA 1
ATOM 609 C C . GLN A 1 74 ? 20.320 -11.179 -23.326 1.00 91.44 74 GLN A C 1
ATOM 611 O O . GLN A 1 74 ? 21.008 -10.341 -23.905 1.00 91.44 74 GLN A O 1
ATOM 616 N N . SER A 1 75 ? 19.649 -12.126 -23.991 1.00 93.81 75 SER A N 1
ATOM 617 C CA . SER A 1 75 ? 19.660 -12.210 -25.455 1.00 93.81 75 SER A CA 1
ATOM 618 C C . SER A 1 75 ? 18.999 -10.998 -26.106 1.00 93.81 75 SER A C 1
ATOM 620 O O . SER A 1 75 ? 19.481 -10.524 -27.131 1.00 93.81 75 SER A O 1
ATOM 622 N N . TRP A 1 76 ? 17.897 -10.515 -25.538 1.00 95.31 76 TRP A N 1
ATOM 623 C CA . TRP A 1 76 ? 17.186 -9.346 -26.037 1.00 95.31 76 TRP A CA 1
ATOM 624 C C . TRP A 1 76 ? 18.015 -8.069 -25.860 1.00 95.31 76 TRP A C 1
ATOM 626 O O . TRP A 1 76 ? 18.192 -7.319 -26.816 1.00 95.31 76 TRP A O 1
ATOM 636 N N . GLN A 1 77 ? 18.628 -7.868 -24.691 1.00 94.81 77 GLN A N 1
ATOM 637 C CA . GLN A 1 77 ? 19.514 -6.724 -24.459 1.00 94.81 77 GLN A CA 1
ATOM 638 C C . GLN A 1 77 ? 20.768 -6.751 -25.327 1.00 94.81 77 GLN A C 1
ATOM 640 O O . GLN A 1 77 ? 21.206 -5.704 -25.799 1.00 94.81 77 GLN A O 1
ATOM 645 N N . ALA A 1 78 ? 21.332 -7.937 -25.568 1.00 95.38 78 ALA A N 1
ATOM 646 C CA . ALA A 1 78 ? 22.441 -8.097 -26.499 1.00 95.38 78 ALA A CA 1
ATOM 647 C C . ALA A 1 78 ? 22.042 -7.701 -27.930 1.00 95.38 78 ALA A C 1
ATOM 649 O O . ALA A 1 78 ? 22.861 -7.116 -28.638 1.00 95.38 78 ALA A O 1
ATOM 650 N N . ASP A 1 79 ? 20.795 -7.966 -28.344 1.00 96.62 79 ASP A N 1
ATOM 651 C CA . ASP A 1 79 ? 20.287 -7.498 -29.636 1.00 96.62 79 ASP A CA 1
ATOM 652 C C . ASP A 1 79 ? 20.161 -5.970 -29.666 1.00 96.62 79 ASP A C 1
ATOM 654 O O . ASP A 1 79 ? 20.692 -5.345 -30.580 1.00 96.62 79 ASP A O 1
ATOM 658 N N . CYS A 1 80 ? 19.570 -5.353 -28.635 1.00 96.56 80 CYS A N 1
ATOM 659 C CA . CYS A 1 80 ? 19.516 -3.891 -28.508 1.00 96.56 80 CYS A CA 1
ATOM 660 C C . CYS A 1 80 ? 20.922 -3.262 -28.602 1.00 96.56 80 CYS A C 1
ATOM 662 O O . CYS A 1 80 ? 21.153 -2.351 -29.397 1.00 96.56 80 CYS A O 1
ATOM 664 N N . ALA A 1 81 ? 21.888 -3.809 -27.853 1.00 96.31 81 ALA A N 1
ATOM 665 C CA . ALA A 1 81 ? 23.272 -3.340 -27.834 1.00 96.31 81 ALA A CA 1
ATOM 666 C C . ALA A 1 81 ? 23.954 -3.452 -29.198 1.00 96.31 81 ALA A C 1
ATOM 668 O O . ALA A 1 81 ? 24.667 -2.538 -29.619 1.00 96.31 81 ALA A O 1
ATOM 669 N N . ARG A 1 82 ? 23.713 -4.557 -29.907 1.00 97.31 82 ARG A N 1
ATOM 670 C CA . ARG A 1 82 ? 24.228 -4.770 -31.257 1.00 97.31 82 ARG A CA 1
ATOM 671 C C . ARG A 1 82 ? 23.673 -3.730 -32.233 1.00 97.31 82 ARG A C 1
ATOM 673 O O . ARG A 1 82 ? 24.463 -3.118 -32.939 1.00 97.31 82 ARG A O 1
ATOM 680 N N . ARG A 1 83 ? 22.357 -3.478 -32.235 1.00 96.44 83 ARG A N 1
ATOM 681 C CA . ARG A 1 83 ? 21.729 -2.501 -33.151 1.00 96.44 83 ARG A CA 1
ATOM 682 C C . ARG A 1 83 ? 22.237 -1.072 -32.922 1.00 96.44 83 ARG A C 1
ATOM 684 O O . ARG A 1 83 ? 22.466 -0.335 -33.879 1.00 96.44 83 ARG A O 1
ATOM 691 N N . VAL A 1 84 ? 22.487 -0.689 -31.665 1.00 95.94 84 VAL A N 1
ATOM 692 C CA . VAL A 1 84 ? 23.136 0.595 -31.337 1.00 95.94 84 VAL A CA 1
ATOM 693 C C . VAL A 1 84 ? 24.579 0.635 -31.848 1.00 95.94 84 VAL A C 1
ATOM 695 O O . VAL A 1 84 ? 24.970 1.616 -32.477 1.00 95.94 84 VAL A O 1
ATOM 698 N N . ALA A 1 85 ? 25.364 -0.426 -31.632 1.00 96.06 85 ALA A N 1
ATOM 699 C CA . ALA A 1 85 ? 26.754 -0.501 -32.091 1.00 96.06 85 ALA A CA 1
ATOM 700 C C . ALA A 1 85 ? 26.887 -0.491 -33.626 1.00 96.06 85 ALA A C 1
ATOM 702 O O . ALA A 1 85 ? 27.828 0.100 -34.156 1.00 96.06 85 ALA A O 1
ATOM 703 N N . ASP A 1 86 ? 25.925 -1.093 -34.328 1.00 95.88 86 ASP A N 1
ATOM 704 C CA . ASP A 1 86 ? 25.820 -1.085 -35.791 1.00 95.88 86 ASP A CA 1
ATOM 705 C C . ASP A 1 86 ? 25.396 0.298 -36.339 1.00 95.88 86 ASP A C 1
ATOM 707 O O . ASP A 1 86 ? 25.442 0.538 -37.546 1.00 95.88 86 ASP A O 1
ATOM 711 N N . GLY A 1 87 ? 25.024 1.237 -35.460 1.00 94.19 87 GLY A N 1
ATOM 712 C CA . GLY A 1 87 ? 24.648 2.602 -35.818 1.00 94.19 87 GLY A CA 1
ATOM 713 C C . GLY A 1 87 ? 23.235 2.729 -36.389 1.00 94.19 87 GLY A C 1
ATOM 714 O O . GLY A 1 87 ? 22.937 3.750 -37.015 1.00 94.19 87 GLY A O 1
ATOM 715 N N . GLU A 1 88 ? 22.360 1.739 -36.165 1.00 94.62 88 GLU A N 1
ATOM 716 C CA . GLU A 1 88 ? 20.997 1.713 -36.721 1.00 94.62 88 GLU A CA 1
ATOM 717 C C . GLU A 1 88 ? 20.164 2.937 -36.301 1.00 94.62 88 GLU A C 1
ATOM 719 O O . GLU A 1 88 ? 19.345 3.417 -37.078 1.00 94.62 88 GLU A O 1
ATOM 724 N N . PHE A 1 89 ? 20.416 3.497 -35.112 1.00 95.50 89 PHE A N 1
ATOM 725 C CA . PHE A 1 89 ? 19.684 4.652 -34.569 1.00 95.50 89 PHE A CA 1
ATOM 726 C C . PHE A 1 89 ? 20.427 5.994 -34.706 1.00 95.50 89 PHE A C 1
ATOM 728 O O . PHE A 1 89 ? 19.960 7.015 -34.210 1.00 95.50 89 PHE A O 1
ATOM 735 N N . SER A 1 90 ? 21.561 6.029 -35.415 1.00 92.00 90 SER A N 1
ATOM 736 C CA . SER A 1 90 ? 22.431 7.219 -35.516 1.00 92.00 90 SER A CA 1
ATOM 737 C C . SER A 1 90 ? 21.780 8.443 -36.181 1.00 92.00 90 SER A C 1
ATOM 739 O O . SER A 1 90 ? 22.268 9.565 -36.043 1.00 92.00 90 SER A O 1
ATOM 741 N N . LEU A 1 91 ? 20.676 8.243 -36.908 1.00 91.25 91 LEU A N 1
ATOM 742 C CA . LEU A 1 91 ? 19.929 9.304 -37.589 1.00 91.25 91 LEU A CA 1
ATOM 743 C C . LEU A 1 91 ? 19.071 10.153 -36.645 1.00 91.25 91 LEU A C 1
ATOM 745 O O . LEU A 1 91 ? 18.670 11.254 -37.028 1.00 91.25 91 LEU A O 1
ATOM 749 N N . LEU A 1 92 ? 18.731 9.633 -35.463 1.00 93.62 92 LEU A N 1
ATOM 750 C CA . LEU A 1 92 ? 17.868 10.308 -34.503 1.00 93.62 92 LEU A CA 1
ATOM 751 C C . LEU A 1 92 ? 18.289 9.924 -33.078 1.00 93.62 92 LEU A C 1
ATOM 753 O O . LEU A 1 92 ? 17.945 8.827 -32.627 1.00 93.62 92 LEU A O 1
ATOM 757 N N . PRO A 1 93 ? 19.015 10.813 -32.370 1.00 95.00 93 PRO A N 1
ATOM 758 C CA . PRO A 1 93 ? 19.533 10.547 -31.029 1.00 95.00 93 PRO A CA 1
ATOM 759 C C . PRO A 1 93 ? 18.467 10.054 -30.055 1.00 95.00 93 PRO A C 1
ATOM 761 O O . PRO A 1 93 ? 18.757 9.255 -29.176 1.00 95.00 93 PRO A O 1
ATOM 764 N N . GLU A 1 94 ? 17.220 10.479 -30.232 1.00 95.94 94 GLU A N 1
ATOM 765 C CA . GLU A 1 94 ? 16.118 10.103 -29.364 1.00 95.94 94 GLU A CA 1
ATOM 766 C C . GLU A 1 94 ? 15.726 8.621 -29.478 1.00 95.94 94 GLU A C 1
ATOM 768 O O . GLU A 1 94 ? 15.380 7.987 -28.479 1.00 95.94 94 GLU A O 1
ATOM 773 N N . LEU A 1 95 ? 15.844 8.023 -30.669 1.00 96.44 95 LEU A N 1
ATOM 774 C CA . LEU A 1 95 ? 15.682 6.572 -30.829 1.00 96.44 95 LEU A CA 1
ATOM 775 C C . LEU A 1 95 ? 16.871 5.813 -30.241 1.00 96.44 95 LEU A C 1
ATOM 777 O O . LEU A 1 95 ? 16.687 4.737 -29.673 1.00 96.44 95 LEU A O 1
ATOM 781 N N . GLU A 1 96 ? 18.077 6.375 -30.342 1.00 97.19 96 GLU A N 1
ATOM 782 C CA . GLU A 1 96 ? 19.261 5.805 -29.703 1.00 97.19 96 GLU A CA 1
ATOM 783 C C . GLU A 1 96 ? 19.110 5.819 -28.175 1.00 97.19 96 GLU A C 1
ATOM 785 O O . GLU A 1 96 ? 19.328 4.792 -27.537 1.00 97.19 96 GLU A O 1
ATOM 790 N N . THR A 1 97 ? 18.648 6.929 -27.587 1.00 97.69 97 THR A N 1
ATOM 791 C CA . THR A 1 97 ? 18.296 7.030 -26.162 1.00 97.69 97 THR A CA 1
ATOM 792 C C . THR A 1 97 ? 17.216 6.020 -25.788 1.00 97.69 97 THR A C 1
ATOM 794 O O . THR A 1 97 ? 17.374 5.300 -24.804 1.00 97.69 97 THR A O 1
ATOM 797 N N . ALA A 1 98 ? 16.150 5.898 -26.586 1.00 97.31 98 ALA A N 1
ATOM 798 C CA . ALA A 1 98 ? 15.114 4.894 -26.357 1.00 97.31 98 ALA A CA 1
ATOM 799 C C . ALA A 1 98 ? 15.695 3.470 -26.338 1.00 97.31 98 ALA A C 1
ATOM 801 O O . ALA A 1 98 ? 15.370 2.691 -25.446 1.00 97.31 98 ALA A O 1
ATOM 802 N N . CYS A 1 99 ? 16.594 3.136 -27.268 1.00 97.44 99 CYS A N 1
ATOM 803 C CA . CYS A 1 99 ? 17.256 1.833 -27.294 1.00 97.44 99 CYS A CA 1
ATOM 804 C C . CYS A 1 99 ? 18.220 1.640 -26.108 1.00 97.44 99 CYS A C 1
ATOM 806 O O . CYS A 1 99 ? 18.237 0.566 -25.509 1.00 97.44 99 CYS A O 1
ATOM 808 N N . LYS A 1 100 ? 18.953 2.680 -25.691 1.00 97.38 100 LYS A N 1
ATOM 809 C CA . LYS A 1 100 ? 19.816 2.653 -24.495 1.00 97.38 100 LYS A CA 1
ATOM 810 C C . LYS A 1 100 ? 19.034 2.381 -23.207 1.00 97.38 100 LYS A C 1
ATOM 812 O O . LYS A 1 100 ? 19.522 1.636 -22.359 1.00 97.38 100 LYS A O 1
ATOM 817 N N . ILE A 1 101 ? 17.796 2.876 -23.089 1.00 96.88 101 ILE A N 1
ATOM 818 C CA . ILE A 1 101 ? 16.886 2.485 -21.995 1.00 96.88 101 ILE A CA 1
ATOM 819 C C . ILE A 1 101 ? 16.631 0.971 -22.034 1.00 96.88 101 ILE A C 1
ATOM 821 O O . ILE A 1 101 ? 16.796 0.300 -21.019 1.00 96.88 101 ILE A O 1
ATOM 825 N N . LEU A 1 102 ? 16.282 0.416 -23.204 1.00 95.75 102 LEU A N 1
ATOM 826 C CA . LEU A 1 102 ? 16.021 -1.024 -23.373 1.00 95.75 102 LEU A CA 1
ATOM 827 C C . LEU A 1 102 ? 17.249 -1.888 -23.031 1.00 95.75 102 LEU A C 1
ATOM 829 O O . LEU A 1 102 ? 17.124 -2.964 -22.445 1.00 95.75 102 LEU A O 1
ATOM 833 N N . MET A 1 103 ? 18.445 -1.400 -23.359 1.00 95.00 103 MET A N 1
ATOM 834 C CA . MET A 1 103 ? 19.719 -2.039 -23.017 1.00 95.00 103 MET A CA 1
ATOM 835 C C . MET A 1 103 ? 20.048 -2.003 -21.521 1.00 95.00 103 MET A C 1
ATOM 837 O O . MET A 1 103 ? 20.955 -2.714 -21.097 1.00 95.00 103 MET A O 1
ATOM 841 N N . GLY A 1 104 ? 19.350 -1.183 -20.732 1.00 94.62 104 GLY A N 1
ATOM 842 C CA . GLY A 1 104 ? 19.700 -0.945 -19.335 1.00 94.62 104 GLY A CA 1
ATOM 843 C C . GLY A 1 104 ? 20.996 -0.150 -19.170 1.00 94.62 104 GLY A C 1
ATOM 844 O O . GLY A 1 104 ? 21.741 -0.404 -18.227 1.00 94.62 104 GLY A O 1
ATOM 845 N N . ASP A 1 105 ? 21.284 0.780 -20.087 1.00 96.38 105 ASP A N 1
ATOM 846 C CA . ASP A 1 105 ? 22.454 1.659 -20.003 1.00 96.38 105 ASP A CA 1
ATOM 847 C C . ASP A 1 105 ? 22.374 2.560 -18.759 1.00 96.38 105 ASP A C 1
ATOM 849 O O . ASP A 1 105 ? 21.543 3.464 -18.682 1.00 96.38 105 ASP A O 1
ATOM 853 N N . GLU A 1 106 ? 23.224 2.292 -17.766 1.00 94.50 106 GLU A N 1
ATOM 854 C CA . GLU A 1 106 ? 23.164 2.924 -16.439 1.00 94.50 106 GLU A CA 1
ATOM 855 C C . GLU A 1 106 ? 23.293 4.455 -16.495 1.00 94.50 106 GLU A C 1
ATOM 857 O O . GLU A 1 106 ? 22.594 5.149 -15.754 1.00 94.50 106 GLU A O 1
ATOM 862 N N . ASP A 1 107 ? 24.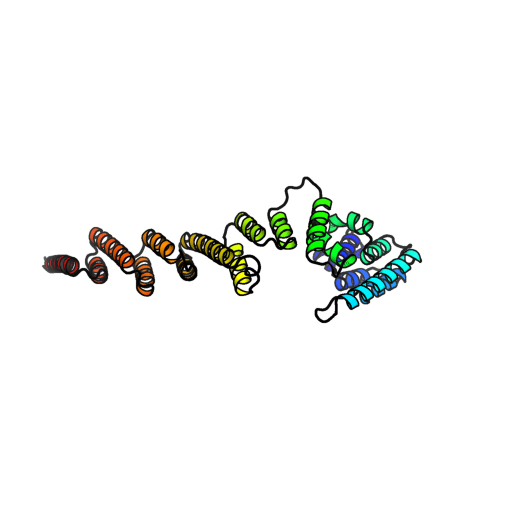122 4.987 -17.398 1.00 96.06 107 ASP A N 1
ATOM 863 C CA . ASP A 1 107 ? 24.303 6.433 -17.568 1.00 96.06 107 ASP A CA 1
ATOM 864 C C . ASP A 1 107 ? 23.019 7.080 -18.109 1.00 96.06 107 ASP A C 1
ATOM 866 O O . ASP A 1 107 ? 22.500 8.030 -17.515 1.00 96.06 107 ASP A O 1
ATOM 870 N N . THR A 1 108 ? 22.435 6.507 -19.167 1.00 96.31 108 THR A N 1
ATOM 871 C CA . THR A 1 108 ? 21.151 6.959 -19.725 1.00 96.31 108 THR A CA 1
ATOM 872 C C . THR A 1 108 ? 20.031 6.878 -18.686 1.00 96.31 108 THR A C 1
ATOM 874 O O . THR A 1 108 ? 19.256 7.822 -18.523 1.00 96.31 108 THR A O 1
ATOM 877 N N . LEU A 1 109 ? 19.938 5.772 -17.939 1.00 95.50 109 LEU A N 1
ATOM 878 C CA . LEU A 1 109 ? 18.926 5.620 -16.891 1.00 95.50 109 LEU A CA 1
ATOM 879 C C . LEU A 1 109 ? 19.103 6.665 -15.780 1.00 95.50 109 LEU A C 1
ATOM 881 O O . LEU A 1 109 ? 18.115 7.231 -15.303 1.00 95.50 109 LEU A O 1
ATOM 885 N N . TYR A 1 110 ? 20.344 6.954 -15.382 1.00 94.50 110 TYR A N 1
ATOM 886 C CA . TYR A 1 110 ? 20.639 7.977 -14.386 1.00 94.50 110 TYR A CA 1
ATOM 887 C C . TYR A 1 110 ? 20.255 9.377 -14.875 1.00 94.50 110 TYR A C 1
ATOM 889 O O . TYR A 1 110 ? 19.650 10.138 -14.116 1.00 94.50 110 TYR A O 1
ATOM 897 N N . GLU A 1 111 ? 20.556 9.732 -16.124 1.00 93.94 111 GLU A N 1
ATOM 898 C CA . GLU A 1 111 ? 20.169 11.020 -16.715 1.00 93.94 111 GLU A CA 1
ATOM 899 C C . GLU A 1 111 ? 18.646 11.202 -16.741 1.00 93.94 111 GLU A C 1
ATOM 901 O O . GLU A 1 111 ? 18.132 12.254 -16.350 1.00 93.94 111 GLU A O 1
ATOM 906 N N . LEU A 1 112 ? 17.914 10.147 -17.106 1.00 93.06 112 LEU A N 1
ATOM 907 C CA . LEU A 1 112 ? 16.457 10.166 -17.237 1.00 93.06 112 LEU A CA 1
ATOM 908 C C . LEU A 1 112 ? 15.706 9.981 -15.911 1.00 93.06 112 LEU A C 1
ATOM 910 O O . LEU A 1 112 ? 14.484 10.130 -15.885 1.00 93.06 112 LEU A O 1
ATOM 914 N N . ARG A 1 113 ? 16.394 9.698 -14.795 1.00 92.38 113 ARG A N 1
ATOM 915 C CA . ARG A 1 113 ? 15.758 9.351 -13.506 1.00 92.38 113 ARG A CA 1
ATOM 916 C C . ARG A 1 113 ? 14.695 10.353 -13.051 1.00 92.38 113 ARG A C 1
ATOM 918 O O . ARG A 1 113 ? 13.673 9.961 -12.499 1.00 92.38 113 ARG A O 1
ATOM 925 N N . LYS A 1 114 ? 14.905 11.646 -13.321 1.00 88.62 114 LYS A N 1
ATOM 926 C CA . LYS A 1 114 ? 14.000 12.724 -12.894 1.00 88.62 114 LYS A CA 1
ATOM 927 C C . LYS A 1 114 ? 12.728 12.836 -13.739 1.00 88.62 114 LYS A C 1
ATOM 929 O O . LYS A 1 114 ? 11.780 13.461 -13.278 1.00 88.62 114 LYS A O 1
ATOM 934 N N . LEU A 1 115 ? 12.661 12.204 -14.916 1.00 87.69 115 LEU A N 1
ATOM 935 C CA . LEU A 1 115 ? 11.439 12.172 -15.735 1.00 87.69 115 LEU A CA 1
ATOM 936 C C . LEU A 1 115 ? 10.287 11.450 -15.026 1.00 87.69 115 LEU A C 1
ATOM 938 O O . LEU A 1 115 ? 9.123 11.783 -15.225 1.00 87.69 115 LEU A O 1
ATOM 942 N N . GLY A 1 116 ? 10.605 10.465 -14.181 1.00 76.88 116 GLY A N 1
ATOM 943 C CA . GLY A 1 116 ? 9.621 9.722 -13.398 1.00 76.88 116 GLY A CA 1
ATOM 944 C C . GLY A 1 116 ? 9.140 10.434 -12.132 1.00 76.88 116 GLY A C 1
ATOM 945 O O . GLY A 1 116 ? 8.326 9.845 -11.427 1.00 76.88 116 GLY A O 1
ATOM 946 N N . GLU A 1 117 ? 9.641 11.637 -11.827 1.00 82.25 117 GLU A N 1
ATOM 947 C CA . GLU A 1 117 ? 9.401 12.445 -10.612 1.00 82.25 117 GLU A CA 1
ATOM 948 C C . GLU A 1 117 ? 9.814 11.797 -9.277 1.00 82.25 117 GLU A C 1
ATOM 950 O O . GLU A 1 117 ? 10.147 12.512 -8.337 1.00 82.25 117 GLU A O 1
ATOM 955 N N . THR A 1 118 ? 9.841 10.467 -9.172 1.00 88.75 118 THR A N 1
ATOM 956 C CA . THR A 1 118 ? 10.034 9.745 -7.910 1.00 88.75 118 THR A CA 1
ATOM 957 C C . THR A 1 118 ? 11.113 8.671 -8.014 1.00 88.75 118 THR A C 1
ATOM 959 O O . THR A 1 118 ? 11.282 8.008 -9.044 1.00 88.75 118 THR A O 1
ATOM 962 N N . TRP A 1 119 ? 11.822 8.441 -6.907 1.00 91.56 119 TRP A N 1
ATOM 963 C CA . TRP A 1 119 ? 12.896 7.448 -6.840 1.00 91.56 119 TRP A CA 1
ATOM 964 C C . TRP A 1 119 ? 12.397 6.014 -7.046 1.00 91.56 119 TRP A C 1
ATOM 966 O O . TRP A 1 119 ? 13.115 5.188 -7.603 1.00 91.56 119 TRP A O 1
ATOM 976 N N . TYR A 1 120 ? 11.155 5.710 -6.662 1.00 90.62 120 TYR A N 1
ATOM 977 C CA . TYR A 1 120 ? 10.580 4.382 -6.860 1.00 90.62 120 TYR A CA 1
ATOM 978 C C . TYR A 1 120 ? 10.215 4.111 -8.328 1.00 90.62 120 TYR A C 1
ATOM 980 O O . TYR A 1 120 ? 10.301 2.966 -8.765 1.00 90.62 120 TYR A O 1
ATOM 988 N N . ASN A 1 121 ? 9.893 5.135 -9.132 1.00 90.69 121 ASN A N 1
ATOM 989 C CA . ASN A 1 121 ? 9.756 4.966 -10.585 1.00 90.69 121 ASN A CA 1
ATOM 990 C C . ASN A 1 121 ? 11.118 4.674 -11.233 1.00 90.69 121 ASN A C 1
ATOM 992 O O . ASN A 1 121 ? 11.223 3.833 -12.130 1.00 90.69 121 ASN A O 1
ATOM 996 N N . TYR A 1 122 ? 12.178 5.315 -10.736 1.00 93.69 122 TYR A N 1
ATOM 997 C CA . TYR A 1 122 ? 13.545 4.998 -11.140 1.00 93.69 122 TYR A CA 1
ATOM 998 C C . TYR A 1 122 ? 13.956 3.578 -10.718 1.00 93.69 122 TYR A C 1
ATOM 1000 O O . TYR A 1 122 ? 14.493 2.836 -11.538 1.00 93.69 122 TYR A O 1
ATOM 1008 N N . LEU A 1 123 ? 13.608 3.143 -9.502 1.00 93.62 123 LEU A N 1
ATOM 1009 C CA . LEU A 1 123 ? 13.810 1.763 -9.051 1.00 93.62 123 LEU A CA 1
ATOM 1010 C C . LEU A 1 123 ? 13.121 0.756 -9.979 1.00 93.62 123 LEU A C 1
ATOM 1012 O O . LEU A 1 123 ? 13.759 -0.204 -10.405 1.00 93.62 123 LEU A O 1
ATOM 1016 N N . VAL A 1 124 ? 11.848 0.980 -10.326 1.00 92.19 124 VAL A N 1
ATOM 1017 C CA . VAL A 1 124 ? 11.113 0.128 -11.279 1.00 92.19 124 VAL A CA 1
ATOM 1018 C C . VAL A 1 124 ? 11.857 0.045 -12.609 1.00 92.19 124 VAL A C 1
ATOM 1020 O O . VAL A 1 124 ? 12.018 -1.049 -13.147 1.00 92.19 124 VAL A O 1
ATOM 1023 N N . THR A 1 125 ? 12.374 1.172 -13.100 1.00 93.12 125 THR A N 1
ATOM 1024 C CA . THR A 1 125 ? 13.162 1.224 -14.337 1.00 93.12 125 THR A CA 1
ATOM 1025 C C . THR A 1 125 ? 14.431 0.377 -14.220 1.00 93.12 125 THR A C 1
ATOM 1027 O O . THR A 1 125 ? 14.673 -0.479 -15.070 1.00 93.12 125 THR A O 1
ATOM 1030 N N . LYS A 1 126 ? 15.217 0.548 -13.146 1.00 93.12 126 LYS A N 1
ATOM 1031 C CA . LYS A 1 126 ? 16.446 -0.232 -12.926 1.00 93.12 126 LYS A CA 1
ATOM 1032 C C . LYS A 1 126 ? 16.153 -1.722 -12.802 1.00 93.12 126 LYS A C 1
ATOM 1034 O O . LYS A 1 126 ? 16.800 -2.524 -13.460 1.00 93.12 126 LYS A O 1
ATOM 1039 N N . VAL A 1 127 ? 15.163 -2.115 -12.004 1.00 92.25 127 VAL A N 1
ATOM 1040 C CA . VAL A 1 127 ? 14.795 -3.532 -11.853 1.00 92.25 127 VAL A CA 1
ATOM 1041 C C . VAL A 1 127 ? 14.365 -4.117 -13.194 1.00 92.25 127 VAL A C 1
ATOM 1043 O O . VAL A 1 127 ? 14.847 -5.183 -13.566 1.00 92.25 127 VAL A O 1
ATOM 1046 N N . THR A 1 128 ? 13.521 -3.400 -13.937 1.00 90.44 128 THR A N 1
ATOM 1047 C CA . THR A 1 128 ? 13.039 -3.843 -15.250 1.00 90.44 128 THR A CA 1
ATOM 1048 C C . THR A 1 128 ? 14.200 -4.052 -16.206 1.00 90.44 128 THR A C 1
ATOM 1050 O O . THR A 1 128 ? 14.289 -5.117 -16.806 1.00 90.44 128 THR A O 1
ATOM 1053 N N . TYR A 1 129 ? 15.101 -3.070 -16.316 1.00 92.19 129 TYR A N 1
ATOM 1054 C CA . TYR A 1 129 ? 16.099 -3.057 -17.377 1.00 92.19 129 TYR A CA 1
ATOM 1055 C C . TYR A 1 129 ? 17.478 -3.593 -17.008 1.00 92.19 129 TYR A C 1
ATOM 1057 O O . TYR A 1 129 ? 18.255 -3.886 -17.904 1.00 92.19 129 TYR A O 1
ATOM 1065 N N . THR A 1 130 ? 17.822 -3.770 -15.736 1.00 90.06 130 THR A N 1
ATOM 1066 C CA . THR A 1 130 ? 19.164 -4.251 -15.361 1.00 90.06 130 THR A CA 1
ATOM 1067 C C . THR A 1 130 ? 19.130 -5.554 -14.578 1.00 90.06 130 THR A C 1
ATOM 1069 O O . THR A 1 130 ? 20.065 -6.351 -14.684 1.00 90.06 130 THR A O 1
ATOM 1072 N N . ARG A 1 131 ? 18.071 -5.812 -13.794 1.00 85.38 131 ARG A N 1
ATOM 1073 C CA . ARG A 1 131 ? 17.991 -6.978 -12.894 1.00 85.38 131 ARG A CA 1
ATOM 1074 C C . ARG A 1 131 ? 16.549 -7.503 -12.729 1.00 85.38 131 ARG A C 1
ATOM 1076 O O . ARG A 1 131 ? 16.008 -7.427 -11.624 1.00 85.38 131 ARG A O 1
ATOM 1083 N N . PRO A 1 132 ? 15.930 -8.100 -13.766 1.00 83.56 132 PRO A N 1
ATOM 1084 C CA . PRO A 1 132 ? 14.522 -8.526 -13.717 1.00 83.56 132 PRO A CA 1
ATOM 1085 C C . PRO A 1 132 ? 14.240 -9.661 -12.716 1.00 83.56 132 PRO A C 1
ATOM 1087 O O . PRO A 1 132 ? 13.101 -9.860 -12.300 1.00 83.56 132 PRO A O 1
ATOM 1090 N N . THR A 1 133 ? 15.268 -10.405 -12.302 1.00 85.19 133 THR A N 1
ATOM 1091 C CA . THR A 1 133 ? 15.185 -11.525 -11.347 1.00 85.19 133 THR A CA 1
ATOM 1092 C C . THR A 1 133 ? 15.869 -11.217 -10.012 1.00 85.19 133 THR A C 1
ATOM 1094 O O . THR A 1 133 ? 16.312 -12.123 -9.300 1.00 85.19 133 THR A O 1
ATOM 1097 N N . ILE A 1 134 ? 15.967 -9.931 -9.655 1.00 86.69 134 ILE A N 1
ATOM 1098 C CA . ILE A 1 134 ? 16.629 -9.481 -8.429 1.00 86.69 134 ILE A CA 1
ATOM 1099 C C . ILE A 1 134 ? 16.052 -10.157 -7.174 1.00 86.69 134 ILE A C 1
ATOM 1101 O O . ILE A 1 134 ? 14.841 -10.246 -6.966 1.00 86.69 134 ILE A O 1
ATOM 1105 N N . GLY A 1 135 ? 16.944 -10.653 -6.316 1.00 84.94 135 GLY A N 1
ATOM 1106 C CA . GLY A 1 135 ? 16.572 -11.219 -5.023 1.00 84.94 135 GLY A CA 1
ATOM 1107 C C . GLY A 1 135 ? 16.188 -10.140 -4.008 1.00 84.94 135 GLY A C 1
ATOM 1108 O O . GLY A 1 135 ? 16.602 -8.990 -4.114 1.00 84.94 135 GLY A O 1
ATOM 1109 N N . ARG A 1 136 ? 15.448 -10.534 -2.965 1.00 83.38 136 ARG A N 1
ATOM 1110 C CA . ARG A 1 136 ? 14.921 -9.627 -1.924 1.00 83.38 136 ARG A CA 1
ATOM 1111 C C . ARG A 1 136 ? 15.978 -8.711 -1.293 1.00 83.38 136 ARG A C 1
ATOM 1113 O O . ARG A 1 136 ? 15.734 -7.524 -1.152 1.00 83.38 136 ARG A O 1
ATOM 1120 N N . GLN A 1 137 ? 17.138 -9.260 -0.926 1.00 84.00 137 GLN A N 1
ATOM 1121 C CA . GLN A 1 137 ? 18.208 -8.496 -0.266 1.00 84.00 137 GLN A CA 1
ATOM 1122 C C . GLN A 1 137 ? 18.776 -7.408 -1.184 1.00 84.00 137 GLN A C 1
ATOM 1124 O O . GLN A 1 137 ? 18.835 -6.245 -0.805 1.00 84.00 137 GLN A O 1
ATOM 1129 N N . LEU A 1 138 ? 19.094 -7.777 -2.426 1.00 89.75 138 LEU A N 1
ATOM 1130 C CA . LEU A 1 138 ? 19.629 -6.852 -3.425 1.00 89.75 138 LEU A CA 1
ATOM 1131 C C . LEU A 1 138 ? 18.601 -5.792 -3.847 1.00 89.75 138 LEU A C 1
ATOM 1133 O O . LEU A 1 138 ? 18.980 -4.693 -4.236 1.00 89.75 138 LEU A O 1
ATOM 1137 N N . LEU A 1 139 ? 17.301 -6.103 -3.773 1.00 91.81 139 LEU A N 1
ATOM 1138 C CA . LEU A 1 139 ? 16.242 -5.133 -4.052 1.00 91.81 139 LEU A CA 1
ATOM 1139 C C . LEU A 1 139 ? 16.229 -3.992 -3.027 1.00 91.81 139 LEU A C 1
ATOM 1141 O O . LEU A 1 139 ? 16.030 -2.844 -3.414 1.00 91.81 139 LEU A O 1
ATOM 1145 N N . ALA A 1 140 ? 16.465 -4.294 -1.747 1.00 91.75 140 ALA A N 1
ATOM 1146 C CA . ALA A 1 140 ? 16.557 -3.277 -0.702 1.00 91.75 140 ALA A CA 1
ATOM 1147 C C . ALA A 1 140 ? 17.767 -2.354 -0.911 1.00 91.75 140 ALA A C 1
ATOM 1149 O O . ALA A 1 140 ? 17.621 -1.137 -0.863 1.00 91.75 140 ALA A O 1
ATOM 1150 N N . GLU A 1 141 ? 18.932 -2.926 -1.223 1.00 92.31 141 GLU A N 1
ATOM 1151 C CA . GLU A 1 141 ? 20.143 -2.158 -1.546 1.00 92.31 141 GLU A CA 1
ATOM 1152 C C . GLU A 1 141 ? 19.908 -1.243 -2.759 1.00 92.31 141 GLU A C 1
ATOM 1154 O O . GLU A 1 141 ? 20.185 -0.046 -2.708 1.00 92.31 141 GLU A O 1
ATOM 1159 N N . LEU A 1 142 ? 19.290 -1.773 -3.820 1.00 93.12 142 LEU A N 1
ATOM 1160 C CA . LEU A 1 142 ? 18.958 -0.997 -5.014 1.00 93.12 142 LEU A CA 1
ATOM 1161 C C . LEU A 1 142 ? 17.947 0.128 -4.729 1.00 93.12 142 LEU A C 1
ATOM 1163 O O . LEU A 1 142 ? 18.030 1.191 -5.344 1.00 93.12 142 LEU A O 1
ATOM 1167 N N . ALA A 1 143 ? 16.993 -0.084 -3.818 1.00 93.38 143 ALA A N 1
ATOM 1168 C CA . ALA A 1 143 ? 16.040 0.944 -3.404 1.00 93.38 143 ALA A CA 1
ATOM 1169 C C . ALA A 1 143 ? 16.748 2.128 -2.724 1.00 93.38 143 ALA A C 1
ATOM 1171 O O . ALA A 1 143 ? 16.470 3.281 -3.053 1.00 93.38 143 ALA A O 1
ATOM 1172 N N . GLU A 1 144 ? 17.709 1.849 -1.841 1.00 91.75 144 GLU A N 1
ATOM 1173 C CA . GLU A 1 144 ? 18.527 2.869 -1.174 1.00 91.75 144 GLU A CA 1
ATOM 1174 C C . GLU A 1 144 ? 19.420 3.627 -2.165 1.00 91.75 144 GLU A C 1
ATOM 1176 O O . GLU A 1 144 ? 19.478 4.859 -2.140 1.00 91.75 144 GLU A O 1
ATOM 1181 N N . GLU A 1 145 ? 20.055 2.909 -3.097 1.00 92.19 145 GLU A N 1
ATOM 1182 C CA . GLU A 1 145 ? 20.798 3.515 -4.206 1.00 92.19 145 GLU A CA 1
ATOM 1183 C C . GLU A 1 145 ? 19.906 4.456 -5.034 1.00 92.19 145 GLU A C 1
ATOM 1185 O O . GLU A 1 145 ? 20.299 5.584 -5.335 1.00 92.19 145 GLU A O 1
ATOM 1190 N N . CYS A 1 146 ? 18.683 4.035 -5.374 1.00 92.69 146 CYS A N 1
ATOM 1191 C CA . CYS A 1 146 ? 17.750 4.858 -6.146 1.00 92.69 146 CYS A CA 1
ATOM 1192 C C . CYS A 1 146 ? 17.307 6.109 -5.381 1.00 92.69 146 CYS A C 1
ATOM 1194 O O . CYS A 1 146 ? 17.235 7.179 -5.985 1.00 92.69 146 CYS A O 1
ATOM 1196 N N . LEU A 1 147 ? 17.051 6.000 -4.074 1.00 91.44 147 LEU A N 1
ATOM 1197 C CA . LEU A 1 147 ? 16.722 7.153 -3.236 1.00 91.44 147 LEU A CA 1
ATOM 1198 C C . LEU A 1 147 ? 17.893 8.144 -3.178 1.00 91.44 147 LEU A C 1
ATOM 1200 O O . LEU A 1 147 ? 17.709 9.330 -3.449 1.00 91.44 147 LEU A O 1
ATOM 1204 N N . SER A 1 148 ? 19.112 7.662 -2.912 1.00 90.31 148 SER A N 1
ATOM 1205 C CA . SER A 1 148 ? 20.305 8.522 -2.866 1.00 90.31 148 SER A CA 1
ATOM 1206 C C . SER A 1 148 ? 20.563 9.262 -4.188 1.00 90.31 148 SER A C 1
ATOM 1208 O O . SER A 1 148 ? 21.011 10.409 -4.183 1.00 90.31 148 SER A O 1
ATOM 1210 N N . ALA A 1 149 ? 20.195 8.668 -5.331 1.00 89.81 149 ALA A N 1
ATOM 1211 C CA . ALA A 1 149 ? 20.334 9.294 -6.645 1.00 89.81 149 ALA A CA 1
ATOM 1212 C C . ALA A 1 149 ? 19.436 10.535 -6.844 1.00 89.81 149 ALA A C 1
ATOM 1214 O O . ALA A 1 149 ? 19.723 11.362 -7.722 1.00 89.81 149 ALA A O 1
ATOM 1215 N N . PHE A 1 150 ? 18.366 10.689 -6.056 1.00 86.56 150 PHE A N 1
ATOM 1216 C CA . PHE A 1 150 ? 17.467 11.850 -6.103 1.00 86.56 150 PHE A CA 1
ATOM 1217 C C . PHE A 1 150 ? 17.968 13.036 -5.259 1.00 86.56 150 PHE A C 1
ATOM 1219 O O . PHE A 1 150 ? 17.590 14.171 -5.545 1.00 86.56 150 PHE A O 1
ATOM 1226 N N . GLY A 1 151 ? 18.936 12.807 -4.364 1.00 71.81 151 GLY A N 1
ATOM 1227 C CA . GLY A 1 151 ? 19.703 13.836 -3.660 1.00 71.81 151 GLY A CA 1
ATOM 1228 C C . GLY A 1 151 ? 19.525 13.812 -2.141 1.00 71.81 151 GLY A C 1
ATOM 1229 O O . GLY A 1 151 ? 18.425 13.656 -1.623 1.00 71.81 151 GLY A O 1
ATOM 1230 N N . GLU A 1 152 ? 20.624 14.028 -1.419 1.00 56.53 152 GLU A N 1
ATOM 1231 C CA . GLU A 1 152 ? 20.645 14.242 0.032 1.00 56.53 152 GLU A CA 1
ATOM 1232 C C . GLU A 1 152 ? 20.185 15.681 0.344 1.00 56.53 152 GLU A C 1
ATOM 1234 O O . GLU A 1 152 ? 21.002 16.599 0.412 1.00 56.53 152 GLU A O 1
ATOM 1239 N N . GLY A 1 153 ? 18.880 15.935 0.475 1.00 51.88 153 GLY A N 1
ATOM 1240 C CA . GLY A 1 153 ? 18.423 17.274 0.879 1.00 51.88 153 GLY A CA 1
ATOM 1241 C C . GLY A 1 153 ? 16.968 17.634 0.609 1.00 51.88 153 GLY A C 1
ATOM 1242 O O . GLY A 1 153 ? 16.493 18.624 1.167 1.00 51.88 153 GLY A O 1
ATOM 1243 N N . GLU A 1 154 ? 16.246 16.859 -0.200 1.00 56.72 154 GLU A N 1
ATOM 1244 C CA . GLU A 1 154 ? 14.786 16.949 -0.197 1.00 56.72 154 GLU A CA 1
ATOM 1245 C C . GLU A 1 154 ? 14.269 16.247 1.065 1.00 56.72 154 GLU A C 1
ATOM 1247 O O . GLU A 1 154 ? 14.785 15.181 1.412 1.00 56.72 154 GLU A O 1
ATOM 1252 N N . PRO A 1 155 ? 13.325 16.846 1.814 1.00 56.66 155 PRO A N 1
ATOM 1253 C CA . PRO A 1 155 ? 12.756 16.174 2.969 1.00 56.66 155 PRO A CA 1
ATOM 1254 C C . PRO A 1 155 ? 12.141 14.863 2.486 1.00 56.66 155 PRO A C 1
ATOM 1256 O O . PRO A 1 155 ? 11.222 14.894 1.666 1.00 56.66 155 PRO A O 1
ATOM 1259 N N . THR A 1 156 ? 12.667 13.735 2.974 1.00 62.47 156 THR A N 1
ATOM 1260 C CA . THR A 1 156 ? 12.092 12.416 2.715 1.00 62.47 156 THR A CA 1
ATOM 1261 C C . THR A 1 156 ? 10.615 12.490 3.061 1.00 62.47 156 THR A C 1
ATOM 1263 O O . THR A 1 156 ? 10.238 12.908 4.163 1.00 62.47 156 THR A O 1
ATOM 1266 N N . ALA A 1 157 ? 9.762 12.143 2.100 1.00 74.50 157 ALA A N 1
ATOM 1267 C CA . ALA A 1 157 ? 8.352 12.025 2.398 1.00 74.50 157 ALA A CA 1
ATOM 1268 C C . ALA A 1 157 ? 8.205 10.894 3.424 1.00 74.50 157 ALA A C 1
ATOM 1270 O O . ALA A 1 157 ? 8.900 9.888 3.333 1.00 74.50 157 ALA A O 1
ATOM 1271 N N . LEU A 1 158 ? 7.278 11.010 4.377 1.00 77.25 158 LEU A N 1
ATOM 1272 C CA . LEU A 1 158 ? 7.007 9.937 5.354 1.00 77.25 158 LEU A CA 1
ATOM 1273 C C . LEU A 1 158 ? 6.735 8.575 4.678 1.00 77.25 158 LEU A C 1
ATOM 1275 O O . LEU A 1 158 ? 6.978 7.516 5.251 1.00 77.25 158 LEU A O 1
ATOM 1279 N N . LEU A 1 159 ? 6.262 8.606 3.429 1.00 85.25 159 LEU A N 1
ATOM 1280 C CA . LEU A 1 159 ? 6.073 7.430 2.589 1.00 85.25 159 LEU A CA 1
ATOM 1281 C C . LEU A 1 159 ? 7.392 6.737 2.199 1.00 85.25 159 LEU A C 1
ATOM 1283 O O . LEU A 1 159 ? 7.403 5.518 2.060 1.00 85.25 159 LEU A O 1
ATOM 1287 N N . ASP A 1 160 ? 8.493 7.471 2.041 1.00 88.69 160 ASP A N 1
ATOM 1288 C CA . ASP A 1 160 ? 9.788 6.916 1.635 1.00 88.69 160 ASP A CA 1
ATOM 1289 C C . ASP A 1 160 ? 10.341 5.963 2.696 1.00 88.69 160 ASP A C 1
ATOM 1291 O O . ASP A 1 160 ? 10.776 4.861 2.362 1.00 88.69 160 ASP A O 1
ATOM 1295 N N . ASP A 1 161 ? 10.235 6.328 3.977 1.00 88.62 161 ASP A N 1
ATOM 1296 C CA . ASP A 1 161 ? 10.666 5.476 5.090 1.00 88.62 161 ASP A CA 1
ATOM 1297 C C . ASP A 1 161 ? 9.829 4.191 5.175 1.00 88.62 161 ASP A C 1
ATOM 1299 O O . ASP A 1 161 ? 10.369 3.101 5.391 1.00 88.62 161 ASP A O 1
ATOM 1303 N N . ILE A 1 162 ? 8.516 4.297 4.935 1.00 91.56 162 ILE A N 1
ATOM 1304 C CA . ILE A 1 162 ? 7.608 3.143 4.863 1.00 91.56 162 ILE A CA 1
ATOM 1305 C C . ILE A 1 162 ? 8.007 2.225 3.699 1.00 91.56 162 ILE A C 1
ATOM 1307 O O . ILE A 1 162 ? 8.091 1.007 3.871 1.00 91.56 162 ILE A O 1
ATOM 1311 N N . LEU A 1 163 ? 8.268 2.787 2.516 1.00 92.19 163 LEU A N 1
ATOM 1312 C CA . LEU A 1 163 ? 8.639 2.022 1.325 1.00 92.19 163 LEU A CA 1
ATOM 1313 C C . LEU A 1 163 ? 10.004 1.345 1.484 1.00 92.19 163 LEU A C 1
ATOM 1315 O O . LEU A 1 163 ? 10.130 0.162 1.172 1.00 92.19 163 LEU A O 1
ATOM 1319 N N . LEU A 1 164 ? 11.013 2.045 2.006 1.00 91.69 164 LEU A N 1
ATOM 1320 C CA . LEU A 1 164 ? 12.327 1.460 2.283 1.00 91.69 164 LEU A CA 1
ATOM 1321 C C . LEU A 1 164 ? 12.235 0.315 3.293 1.00 91.69 164 LEU A C 1
ATOM 1323 O O . LEU A 1 164 ? 12.816 -0.750 3.075 1.00 91.69 164 LEU A O 1
ATOM 1327 N N . ALA A 1 165 ? 11.472 0.500 4.372 1.00 91.81 165 ALA A N 1
ATOM 1328 C CA . ALA A 1 165 ? 11.216 -0.562 5.338 1.00 91.81 165 ALA A CA 1
ATOM 1329 C C . ALA A 1 165 ? 10.532 -1.772 4.683 1.00 91.81 165 ALA A C 1
ATOM 1331 O O . ALA A 1 165 ? 10.920 -2.915 4.936 1.00 91.81 165 ALA A O 1
ATOM 1332 N N . ALA A 1 166 ? 9.578 -1.534 3.778 1.00 92.44 166 ALA A N 1
ATOM 1333 C CA . ALA A 1 166 ? 8.920 -2.594 3.022 1.00 92.44 166 ALA A CA 1
ATOM 1334 C C . ALA A 1 166 ? 9.899 -3.347 2.104 1.00 92.44 166 ALA A C 1
ATOM 1336 O O . ALA A 1 166 ? 9.889 -4.579 2.098 1.00 92.44 166 ALA A O 1
ATOM 1337 N N . PHE A 1 167 ? 10.793 -2.650 1.392 1.00 92.12 167 PHE A N 1
ATOM 1338 C CA . PHE A 1 167 ? 11.830 -3.290 0.571 1.00 92.12 167 PHE A CA 1
ATOM 1339 C C . PHE A 1 167 ? 12.826 -4.108 1.404 1.00 92.12 167 PHE A C 1
ATOM 1341 O O . PHE A 1 167 ? 13.262 -5.171 0.962 1.00 92.12 167 PHE A O 1
ATOM 1348 N N . ARG A 1 168 ? 13.130 -3.669 2.632 1.00 90.19 168 ARG A N 1
ATOM 1349 C CA . ARG A 1 168 ? 13.939 -4.417 3.612 1.00 90.19 168 ARG A CA 1
ATOM 1350 C C . ARG A 1 168 ? 13.188 -5.577 4.274 1.00 90.19 168 ARG A C 1
ATOM 1352 O O . ARG A 1 168 ? 13.799 -6.337 5.022 1.00 90.19 168 ARG A O 1
ATOM 1359 N N . PHE A 1 169 ? 11.890 -5.730 4.005 1.00 86.94 169 PHE A N 1
ATOM 1360 C CA . PHE A 1 169 ? 10.999 -6.664 4.698 1.00 86.94 169 PHE A CA 1
ATOM 1361 C C . PHE A 1 169 ? 10.957 -6.443 6.227 1.00 86.94 169 PHE A C 1
ATOM 1363 O O . PHE A 1 169 ? 10.672 -7.373 6.983 1.00 86.94 169 PHE A O 1
ATOM 1370 N N . ASP A 1 170 ? 11.201 -5.212 6.694 1.00 88.81 170 ASP A N 1
ATOM 1371 C CA . ASP A 1 170 ? 11.065 -4.831 8.104 1.00 88.81 170 ASP A CA 1
ATOM 1372 C C . ASP A 1 170 ? 9.622 -4.404 8.394 1.00 88.81 170 ASP A C 1
ATOM 1374 O O . ASP A 1 170 ? 9.258 -3.225 8.385 1.00 88.81 170 ASP A O 1
ATOM 1378 N N . LEU A 1 171 ? 8.773 -5.399 8.650 1.00 87.75 171 LEU A N 1
ATOM 1379 C CA . LEU A 1 171 ? 7.361 -5.168 8.938 1.00 87.75 171 LEU A CA 1
ATOM 1380 C C . LEU A 1 171 ? 7.145 -4.313 10.196 1.00 87.75 171 LEU A C 1
ATOM 1382 O O . LEU A 1 171 ? 6.199 -3.530 10.250 1.00 87.75 171 LEU A O 1
ATOM 1386 N N . GLN A 1 172 ? 8.002 -4.447 11.209 1.00 87.56 172 GLN A N 1
ATOM 1387 C CA . GLN A 1 172 ? 7.860 -3.680 12.444 1.00 87.56 172 GLN A CA 1
ATOM 1388 C C . GLN A 1 172 ? 8.040 -2.186 12.166 1.00 87.56 172 GLN A C 1
ATOM 1390 O O . GLN A 1 172 ? 7.266 -1.369 12.669 1.00 87.56 172 GLN A O 1
ATOM 1395 N N . GLN A 1 173 ? 9.034 -1.831 11.352 1.00 90.19 173 GLN A N 1
ATOM 1396 C CA . GLN A 1 173 ? 9.226 -0.455 10.922 1.00 90.19 173 GLN A CA 1
ATOM 1397 C C . GLN A 1 173 ? 8.070 0.021 10.035 1.00 90.19 173 GLN A C 1
ATOM 1399 O O . GLN A 1 173 ? 7.526 1.085 10.317 1.00 90.19 173 GLN A O 1
ATOM 1404 N N . VAL A 1 174 ? 7.622 -0.774 9.053 1.00 91.94 174 VAL A N 1
ATOM 1405 C CA . VAL A 1 174 ? 6.465 -0.423 8.200 1.00 91.94 174 VAL A CA 1
ATOM 1406 C C . VAL A 1 174 ? 5.244 -0.058 9.043 1.00 91.94 174 VAL A C 1
ATOM 1408 O O . VAL A 1 174 ? 4.659 1.003 8.847 1.00 91.94 174 VAL A O 1
ATOM 1411 N N . LEU A 1 175 ? 4.872 -0.909 10.004 1.00 91.31 175 LEU A N 1
ATOM 1412 C CA . LEU A 1 175 ? 3.697 -0.684 10.849 1.00 91.31 175 LEU A CA 1
ATOM 1413 C C . LEU A 1 175 ? 3.866 0.541 11.753 1.00 91.31 175 LEU A C 1
ATOM 1415 O O . LEU A 1 175 ? 2.910 1.290 11.950 1.00 91.31 175 LEU A O 1
ATOM 1419 N N . ARG A 1 176 ? 5.068 0.774 12.291 1.00 89.44 176 ARG A N 1
ATOM 1420 C CA . ARG A 1 176 ? 5.347 1.938 13.142 1.00 89.44 176 ARG A CA 1
ATOM 1421 C C . ARG A 1 176 ? 5.240 3.245 12.357 1.00 89.44 176 ARG A C 1
ATOM 1423 O O . ARG A 1 176 ? 4.501 4.131 12.776 1.00 89.44 176 ARG A O 1
ATOM 1430 N N . GLU A 1 177 ? 5.942 3.350 11.230 1.00 90.56 177 GLU A N 1
ATOM 1431 C CA . GLU A 1 177 ? 5.954 4.574 10.421 1.00 90.56 177 GLU A CA 1
ATOM 1432 C C . GLU A 1 177 ? 4.579 4.831 9.783 1.00 90.56 177 GLU A C 1
ATOM 1434 O O . GLU A 1 177 ? 4.089 5.958 9.794 1.00 90.56 177 GLU A O 1
ATOM 1439 N N . ALA A 1 178 ? 3.888 3.784 9.315 1.00 91.38 178 ALA A N 1
ATOM 1440 C CA . ALA A 1 178 ? 2.539 3.925 8.770 1.00 91.38 178 ALA A CA 1
ATOM 1441 C C . ALA A 1 178 ? 1.524 4.392 9.824 1.00 91.38 178 ALA A C 1
ATOM 1443 O O . ALA A 1 178 ? 0.670 5.222 9.517 1.00 91.38 178 ALA A O 1
ATOM 1444 N N . SER A 1 179 ? 1.647 3.925 11.073 1.00 89.94 179 SER A N 1
ATOM 1445 C CA . SER A 1 179 ? 0.791 4.393 12.175 1.00 89.94 179 SER A CA 1
ATOM 1446 C C . SER A 1 179 ? 1.017 5.872 12.492 1.00 89.94 179 SER A C 1
ATOM 1448 O O . SER A 1 179 ? 0.069 6.569 12.833 1.00 89.94 179 SER A O 1
ATOM 1450 N N . ALA A 1 180 ? 2.254 6.355 12.356 1.00 87.50 180 ALA A N 1
ATOM 1451 C CA . ALA A 1 180 ? 2.589 7.761 12.563 1.00 87.50 180 ALA A CA 1
ATOM 1452 C C . ALA A 1 180 ? 2.185 8.657 11.379 1.00 87.50 180 ALA A C 1
ATOM 1454 O O . ALA A 1 180 ? 1.904 9.834 11.577 1.00 87.50 180 ALA A O 1
ATOM 1455 N N . CYS A 1 181 ? 2.176 8.120 10.156 1.00 85.75 181 CYS A N 1
ATOM 1456 C CA . CYS A 1 181 ? 1.928 8.889 8.936 1.00 85.75 181 CYS A CA 1
ATOM 1457 C C . CYS A 1 181 ? 0.445 8.967 8.530 1.00 85.75 181 CYS A C 1
ATOM 1459 O O . CYS A 1 181 ? 0.048 9.945 7.899 1.00 85.75 181 CYS A O 1
ATOM 1461 N N . LEU A 1 182 ? -0.355 7.926 8.795 1.00 82.81 182 LEU A N 1
ATOM 1462 C CA . LEU A 1 182 ? -1.716 7.786 8.246 1.00 82.81 182 LEU A CA 1
ATOM 1463 C C . LEU A 1 182 ? -2.840 8.144 9.239 1.00 82.81 182 LEU A C 1
ATOM 1465 O O . LEU A 1 182 ? -4.008 8.070 8.871 1.00 82.81 182 LEU A O 1
ATOM 1469 N N . ASP A 1 183 ? -2.494 8.563 10.462 1.00 75.38 183 ASP A N 1
ATOM 1470 C CA . ASP A 1 183 ? -3.350 9.130 11.526 1.00 75.38 183 ASP A CA 1
ATOM 1471 C C . ASP A 1 183 ? -4.544 8.294 12.050 1.00 75.38 183 ASP A C 1
ATOM 1473 O O . ASP A 1 183 ? -5.025 8.558 13.154 1.00 75.38 183 ASP A O 1
ATOM 1477 N N . ASP A 1 184 ? -5.051 7.293 11.325 1.00 82.12 184 ASP A N 1
ATOM 1478 C CA . ASP A 1 184 ? -6.309 6.602 11.656 1.00 82.12 184 ASP A CA 1
ATOM 1479 C C . ASP A 1 184 ? -6.149 5.170 12.184 1.00 82.12 184 ASP A C 1
ATOM 1481 O O . ASP A 1 184 ? -7.152 4.519 12.476 1.00 82.12 184 ASP A O 1
ATOM 1485 N N . TRP A 1 185 ? -4.910 4.679 12.314 1.00 92.19 185 TRP A N 1
ATOM 1486 C CA . TRP A 1 185 ? -4.545 3.305 12.708 1.00 92.19 185 TRP A CA 1
ATOM 1487 C C . TRP A 1 185 ? -5.143 2.190 11.836 1.00 92.19 185 TRP A C 1
ATOM 1489 O O . TRP A 1 185 ? -4.795 1.022 12.018 1.00 92.19 185 TRP A O 1
ATOM 1499 N N . TRP A 1 186 ? -6.006 2.520 10.870 1.00 94.12 186 TRP A N 1
ATOM 1500 C CA . TRP A 1 186 ? -6.761 1.560 10.080 1.00 94.12 186 TRP A CA 1
ATOM 1501 C C . TRP A 1 186 ? -5.806 0.715 9.255 1.00 94.12 186 TRP A C 1
ATOM 1503 O O . TRP A 1 186 ? -5.837 -0.513 9.341 1.00 94.12 186 TRP A O 1
ATOM 1513 N N . PHE A 1 187 ? -4.912 1.374 8.513 1.00 93.94 187 PHE A N 1
ATOM 1514 C CA . PHE A 1 187 ? -3.952 0.692 7.654 1.00 93.94 187 PHE A CA 1
ATOM 1515 C C . PHE A 1 187 ? -3.063 -0.261 8.457 1.00 93.94 187 PHE A C 1
ATOM 1517 O O . PHE A 1 187 ? -2.969 -1.437 8.117 1.00 93.94 187 PHE A O 1
ATOM 1524 N N . SER A 1 188 ? -2.461 0.213 9.549 1.00 93.81 188 SER A N 1
ATOM 1525 C CA . SER A 1 188 ? -1.546 -0.590 10.365 1.00 93.81 188 SER A CA 1
ATOM 1526 C C . SER A 1 188 ? -2.248 -1.771 11.032 1.00 93.81 188 SER A C 1
ATOM 1528 O O . SER A 1 188 ? -1.730 -2.884 10.987 1.00 93.81 188 SER A O 1
ATOM 1530 N N . ALA A 1 189 ? -3.443 -1.562 11.597 1.00 94.88 189 ALA A N 1
ATOM 1531 C CA . ALA A 1 189 ? -4.217 -2.632 12.219 1.00 94.88 189 ALA A CA 1
ATOM 1532 C C . ALA A 1 189 ? -4.607 -3.717 11.206 1.00 94.88 189 ALA A C 1
ATOM 1534 O O . ALA A 1 189 ? -4.388 -4.899 11.459 1.00 94.88 189 ALA A O 1
ATOM 1535 N N . HIS A 1 190 ? -5.119 -3.329 10.035 1.00 94.94 190 HIS A N 1
ATOM 1536 C CA . HIS A 1 190 ? -5.590 -4.284 9.029 1.00 94.94 190 HIS A CA 1
ATOM 1537 C C . HIS A 1 190 ? -4.450 -4.950 8.263 1.00 94.94 190 HIS A C 1
ATOM 1539 O O . HIS A 1 190 ? -4.554 -6.127 7.927 1.00 94.94 190 HIS A O 1
ATOM 1545 N N . LEU A 1 191 ? -3.353 -4.236 7.996 1.00 93.31 191 LEU A N 1
ATOM 1546 C CA . LEU A 1 191 ? -2.171 -4.832 7.384 1.00 93.31 191 LEU A CA 1
ATOM 1547 C C . LEU A 1 191 ? -1.553 -5.870 8.323 1.00 93.31 191 LEU A C 1
ATOM 1549 O O . LEU A 1 191 ? -1.256 -6.980 7.885 1.00 93.31 191 LEU A O 1
ATOM 1553 N N . ALA A 1 192 ? -1.396 -5.539 9.609 1.00 91.88 192 ALA A N 1
ATOM 1554 C CA . ALA A 1 192 ? -0.908 -6.490 10.602 1.00 91.88 192 ALA A CA 1
ATOM 1555 C C . ALA A 1 192 ? -1.845 -7.699 10.728 1.00 91.88 192 ALA A C 1
ATOM 1557 O O . ALA A 1 192 ? -1.378 -8.834 10.703 1.00 91.88 192 ALA A O 1
ATOM 1558 N N . ASP A 1 193 ? -3.160 -7.479 10.795 1.00 92.50 193 ASP A N 1
ATOM 1559 C CA . ASP A 1 193 ? -4.150 -8.555 10.880 1.00 92.50 193 ASP A CA 1
ATOM 1560 C C . ASP A 1 193 ? -4.119 -9.482 9.652 1.00 92.50 193 ASP A C 1
ATOM 1562 O O . ASP A 1 193 ? -4.058 -10.706 9.786 1.00 92.50 193 ASP A O 1
ATOM 1566 N N . LEU A 1 194 ? -4.053 -8.904 8.447 1.00 93.62 194 LEU A N 1
ATOM 1567 C CA . LEU A 1 194 ? -3.937 -9.647 7.193 1.00 93.62 194 LEU A CA 1
ATOM 1568 C C . LEU A 1 194 ? -2.660 -10.492 7.153 1.00 93.62 194 LEU A C 1
ATOM 1570 O O . LEU A 1 194 ? -2.707 -11.672 6.806 1.00 93.62 194 LEU A O 1
ATOM 1574 N N . LEU A 1 195 ? -1.514 -9.902 7.501 1.00 90.19 195 LEU A N 1
ATOM 1575 C CA . LEU A 1 195 ? -0.222 -10.589 7.475 1.00 90.19 195 LEU A CA 1
ATOM 1576 C C . LEU A 1 195 ? -0.122 -11.672 8.549 1.00 90.19 195 LEU A C 1
ATOM 1578 O O . LEU A 1 195 ? 0.492 -12.714 8.307 1.00 90.19 195 LEU A O 1
ATOM 1582 N N . PHE A 1 196 ? -0.738 -11.448 9.709 1.00 88.62 196 PHE A N 1
ATOM 1583 C CA . PHE A 1 196 ? -0.868 -12.449 10.759 1.00 88.62 196 PHE A CA 1
ATOM 1584 C C . PHE A 1 196 ? -1.661 -13.657 10.251 1.00 88.62 196 PHE A C 1
ATOM 1586 O O . PHE A 1 196 ? -1.151 -14.774 10.259 1.00 88.62 196 PHE A O 1
ATOM 1593 N N . HIS A 1 197 ? -2.859 -13.435 9.703 1.00 89.06 197 HIS A N 1
ATOM 1594 C CA . HIS A 1 197 ? -3.699 -14.512 9.175 1.00 89.06 197 HIS A CA 1
ATOM 1595 C C . HIS A 1 197 ? -3.126 -15.193 7.921 1.00 89.06 197 HIS A C 1
ATOM 1597 O O . HIS A 1 197 ? -3.422 -16.361 7.670 1.00 89.06 197 HIS A O 1
ATOM 1603 N N . ALA A 1 198 ? -2.269 -14.508 7.160 1.00 89.62 198 ALA A N 1
ATOM 1604 C CA . ALA A 1 198 ? -1.525 -15.078 6.035 1.00 89.62 198 ALA A CA 1
ATOM 1605 C C . ALA A 1 198 ? -0.244 -15.839 6.450 1.00 89.62 198 ALA A C 1
ATOM 1607 O O . ALA A 1 198 ? 0.509 -16.286 5.578 1.00 89.62 198 ALA A O 1
ATOM 1608 N N . GLY A 1 199 ? 0.047 -15.953 7.753 1.00 85.81 199 GLY A N 1
ATOM 1609 C CA . GLY A 1 199 ? 1.241 -16.629 8.275 1.00 85.81 199 GLY A CA 1
ATOM 1610 C C . GLY A 1 199 ? 2.559 -15.915 7.954 1.00 85.81 199 GLY A C 1
ATOM 1611 O O . GLY A 1 199 ? 3.625 -16.519 8.040 1.00 85.81 199 GLY A O 1
ATOM 1612 N N . GLN A 1 200 ? 2.514 -14.637 7.559 1.00 83.19 200 GLN A N 1
ATOM 1613 C CA . GLN A 1 200 ? 3.703 -13.863 7.181 1.00 83.19 200 GLN A CA 1
ATOM 1614 C C . GLN A 1 200 ? 4.411 -13.230 8.387 1.00 83.19 200 GLN A C 1
ATOM 1616 O O . GLN A 1 200 ? 5.577 -12.860 8.284 1.00 83.19 200 GLN A O 1
ATOM 1621 N N . MET A 1 201 ? 3.730 -13.119 9.533 1.00 77.50 201 MET A N 1
ATOM 1622 C CA . MET A 1 201 ? 4.312 -12.576 10.769 1.00 77.50 201 MET A CA 1
ATOM 1623 C C . MET A 1 201 ? 4.977 -13.647 11.645 1.00 77.50 201 MET A C 1
ATOM 1625 O O . MET A 1 201 ? 5.944 -13.363 12.343 1.00 77.50 201 MET A O 1
ATOM 1629 N N . GLU A 1 202 ? 4.498 -14.891 11.597 1.00 65.25 202 GLU A N 1
ATOM 1630 C CA . GLU A 1 202 ? 4.883 -15.956 12.540 1.00 65.25 202 GLU A CA 1
ATOM 1631 C C . GLU A 1 202 ? 6.341 -16.430 12.408 1.00 65.25 202 GLU A C 1
ATOM 1633 O O . GLU A 1 202 ? 6.857 -17.092 13.308 1.00 65.25 202 GLU A O 1
ATOM 1638 N N . ALA A 1 203 ? 7.023 -16.085 11.312 1.00 59.47 203 ALA A N 1
ATOM 1639 C CA . ALA A 1 203 ? 8.363 -16.579 11.002 1.00 59.47 203 ALA A CA 1
ATOM 1640 C C . ALA A 1 203 ? 9.460 -16.090 11.969 1.00 59.47 203 ALA A C 1
ATOM 1642 O O . ALA A 1 203 ? 10.505 -16.732 12.070 1.00 59.47 203 ALA A O 1
ATOM 1643 N N . SER A 1 204 ? 9.248 -14.968 12.663 1.00 60.47 204 SER A N 1
ATOM 1644 C CA . SER A 1 204 ? 10.272 -14.316 13.493 1.00 60.47 204 SER A CA 1
ATOM 1645 C C . SER A 1 204 ? 10.045 -14.477 15.003 1.00 60.47 204 SER A C 1
ATOM 1647 O O . SER A 1 204 ? 11.009 -14.791 15.700 1.00 60.47 204 SER A O 1
ATOM 1649 N N . ASN A 1 205 ? 8.817 -14.309 15.525 1.00 71.44 205 ASN A N 1
ATOM 1650 C CA . ASN A 1 205 ? 8.455 -14.600 16.928 1.00 71.44 205 ASN A CA 1
ATOM 1651 C C . ASN A 1 205 ? 6.925 -14.542 17.159 1.00 71.44 205 ASN A C 1
ATOM 1653 O O . ASN A 1 205 ? 6.356 -13.459 17.290 1.00 71.44 205 ASN A O 1
ATOM 1657 N N . VAL A 1 206 ? 6.267 -15.699 17.288 1.00 73.44 206 VAL A N 1
ATOM 1658 C CA . VAL A 1 206 ? 4.798 -15.811 17.428 1.00 73.44 206 VAL A CA 1
ATOM 1659 C C . VAL A 1 206 ? 4.236 -15.008 18.608 1.00 73.44 206 VAL A C 1
ATOM 1661 O O . VAL A 1 206 ? 3.187 -14.377 18.480 1.00 73.44 206 VAL A O 1
ATOM 1664 N N . GLU A 1 207 ? 4.908 -15.001 19.760 1.00 78.62 207 GLU A N 1
ATOM 1665 C CA . GLU A 1 207 ? 4.405 -14.309 20.955 1.00 78.62 207 GLU A CA 1
ATOM 1666 C C . GLU A 1 207 ? 4.429 -12.789 20.765 1.00 78.62 207 GLU A C 1
ATOM 1668 O O . GLU A 1 207 ? 3.443 -12.105 21.037 1.00 78.62 207 GLU A O 1
ATOM 1673 N N . TYR A 1 208 ? 5.510 -12.271 20.180 1.00 81.56 208 TYR A N 1
ATOM 1674 C CA . TYR A 1 208 ? 5.622 -10.859 19.825 1.00 81.56 208 TYR A CA 1
ATOM 1675 C C . TYR A 1 208 ? 4.566 -10.430 18.795 1.00 81.56 208 TYR A C 1
ATOM 1677 O O . TYR A 1 208 ? 3.976 -9.358 18.925 1.00 81.56 208 TYR A O 1
ATOM 1685 N N . CYS A 1 209 ? 4.282 -11.270 17.796 1.00 82.31 209 CYS A N 1
ATOM 1686 C CA . CYS A 1 209 ? 3.290 -10.967 16.763 1.00 82.31 209 CYS A CA 1
ATOM 1687 C C . CYS A 1 209 ? 1.870 -10.860 17.320 1.00 82.31 209 CYS A C 1
ATOM 1689 O O . CYS A 1 209 ? 1.136 -9.960 16.921 1.00 82.31 209 CYS A O 1
ATOM 1691 N N . ASN A 1 210 ? 1.499 -11.734 18.261 1.00 85.94 210 ASN A N 1
ATOM 1692 C CA . ASN A 1 210 ? 0.198 -11.659 18.927 1.00 85.94 210 ASN A CA 1
ATOM 1693 C C . ASN A 1 210 ? 0.047 -10.351 19.713 1.00 85.94 210 ASN A C 1
ATOM 1695 O O . ASN A 1 210 ? -0.969 -9.673 19.578 1.00 85.94 210 ASN A O 1
ATOM 1699 N N . VAL A 1 211 ? 1.081 -9.967 20.469 1.00 89.62 211 VAL A N 1
ATOM 1700 C CA . VAL A 1 211 ? 1.090 -8.714 21.240 1.00 89.62 211 VAL A CA 1
ATOM 1701 C C . VAL A 1 211 ? 1.019 -7.494 20.321 1.00 89.62 211 VAL A C 1
ATOM 1703 O O . VAL A 1 211 ? 0.231 -6.587 20.570 1.00 89.62 211 VAL A O 1
ATOM 1706 N N . MET A 1 212 ? 1.801 -7.472 19.237 1.00 89.31 212 MET A N 1
ATOM 1707 C CA . MET A 1 212 ? 1.789 -6.372 18.266 1.00 89.31 212 MET A CA 1
ATOM 1708 C C . MET A 1 212 ? 0.430 -6.241 17.569 1.00 89.31 212 MET A C 1
ATOM 1710 O O . MET A 1 212 ? -0.103 -5.140 17.455 1.00 89.31 212 MET A O 1
ATOM 1714 N N . ARG A 1 213 ? -0.145 -7.362 17.117 1.00 91.62 213 ARG A N 1
ATOM 1715 C CA . ARG A 1 213 ? -1.469 -7.385 16.486 1.00 91.62 213 ARG A CA 1
ATOM 1716 C C . ARG A 1 213 ? -2.528 -6.843 17.438 1.00 91.62 213 ARG A C 1
ATOM 1718 O O . ARG A 1 213 ? -3.303 -5.976 17.049 1.00 91.62 213 ARG A O 1
ATOM 1725 N N . GLU A 1 214 ? -2.555 -7.341 18.672 1.00 93.81 214 GLU A N 1
ATOM 1726 C CA . GLU A 1 214 ? -3.517 -6.879 19.669 1.00 93.81 214 GLU A CA 1
ATOM 1727 C C . GLU A 1 214 ? -3.331 -5.391 19.981 1.00 93.81 214 GLU A C 1
ATOM 1729 O O . GLU A 1 214 ? -4.313 -4.658 19.988 1.00 93.81 214 GLU A O 1
ATOM 1734 N N . TYR A 1 215 ? -2.093 -4.915 20.134 1.00 94.06 215 TYR A N 1
ATOM 1735 C CA . TYR A 1 215 ? -1.804 -3.494 20.328 1.00 94.06 215 TYR A CA 1
ATOM 1736 C C . TYR A 1 215 ? -2.402 -2.616 19.216 1.00 94.06 215 TYR A C 1
ATOM 1738 O O . TYR A 1 215 ? -3.127 -1.666 19.502 1.00 94.06 215 TYR A O 1
ATOM 1746 N N . LEU A 1 216 ? -2.167 -2.959 17.946 1.00 94.75 216 LEU A N 1
ATOM 1747 C CA . LEU A 1 216 ? -2.675 -2.175 16.815 1.00 94.75 216 LEU A CA 1
ATOM 1748 C C . LEU A 1 216 ? -4.208 -2.213 16.717 1.00 94.75 216 LEU A C 1
ATOM 1750 O O . LEU A 1 216 ? -4.830 -1.195 16.408 1.00 94.75 216 LEU A O 1
ATOM 1754 N N . LEU A 1 217 ? -4.828 -3.360 17.013 1.00 95.62 217 LEU A N 1
ATOM 1755 C CA . LEU A 1 217 ? -6.288 -3.471 17.077 1.00 95.62 217 LEU A CA 1
ATOM 1756 C C . LEU A 1 217 ? -6.871 -2.645 18.228 1.00 95.62 217 LEU A C 1
ATOM 1758 O O . LEU A 1 217 ? -7.915 -2.023 18.042 1.00 95.62 217 LEU A O 1
ATOM 1762 N N . LEU A 1 218 ? -6.206 -2.594 19.385 1.00 95.75 218 LEU A N 1
ATOM 1763 C CA . LEU A 1 218 ? -6.624 -1.765 20.517 1.00 95.75 218 LEU A CA 1
ATOM 1764 C C . LEU A 1 218 ? -6.552 -0.275 20.180 1.00 95.75 218 LEU A C 1
ATOM 1766 O O . LEU A 1 218 ? -7.503 0.447 20.477 1.00 95.75 218 LEU A O 1
ATOM 1770 N N . GLU A 1 219 ? -5.477 0.191 19.543 1.00 94.94 219 GLU A N 1
ATOM 1771 C CA . GLU A 1 219 ? -5.343 1.593 19.118 1.00 94.94 219 GLU A CA 1
ATOM 1772 C C . GLU A 1 219 ? -6.423 1.963 18.091 1.00 94.94 219 GLU A C 1
ATOM 1774 O O . GLU A 1 219 ? -7.124 2.969 18.241 1.00 94.94 219 GLU A O 1
ATOM 1779 N N . TYR A 1 220 ? -6.657 1.096 17.103 1.00 95.81 220 TYR A N 1
ATOM 1780 C CA . TYR A 1 220 ? -7.714 1.310 16.119 1.00 95.81 220 TYR A CA 1
ATOM 1781 C C . TYR A 1 220 ? -9.119 1.281 16.742 1.00 95.81 220 TYR A C 1
ATOM 1783 O O . TYR A 1 220 ? -9.950 2.154 16.473 1.00 95.81 220 TYR A O 1
ATOM 1791 N N . ALA A 1 221 ? -9.395 0.331 17.636 1.00 95.56 221 ALA A N 1
ATOM 1792 C CA . ALA A 1 221 ? -10.655 0.284 18.368 1.00 95.56 221 ALA A CA 1
ATOM 1793 C C . ALA A 1 221 ? -10.846 1.544 19.218 1.00 95.56 221 ALA A C 1
ATOM 1795 O O . ALA A 1 221 ? -11.923 2.136 19.206 1.00 95.56 221 ALA A O 1
ATOM 1796 N N . SER A 1 222 ? -9.799 2.004 19.900 1.00 92.94 222 SER A N 1
ATOM 1797 C CA . SER A 1 222 ? -9.801 3.233 20.699 1.00 92.94 222 SER A CA 1
ATOM 1798 C C . SER A 1 222 ? -10.124 4.461 19.844 1.00 92.94 222 SER A C 1
ATOM 1800 O O . SER A 1 222 ? -10.963 5.284 20.230 1.00 92.94 222 SER A O 1
ATOM 1802 N N . TYR A 1 223 ? -9.543 4.540 18.643 1.00 93.38 223 TYR A N 1
ATOM 1803 C CA . TYR A 1 223 ? -9.877 5.553 17.646 1.00 93.38 223 TYR A CA 1
ATOM 1804 C C . TYR A 1 223 ? -11.368 5.499 17.268 1.00 93.38 223 TYR A C 1
ATOM 1806 O O . TYR A 1 223 ? -12.061 6.515 17.355 1.00 93.38 223 TYR A O 1
ATOM 1814 N N . LEU A 1 224 ? -11.918 4.322 16.950 1.00 94.12 224 LEU A N 1
ATOM 1815 C CA . LEU A 1 224 ? -13.345 4.157 16.628 1.00 94.12 224 LEU A CA 1
ATOM 1816 C C . LEU A 1 224 ? -14.274 4.500 17.801 1.00 94.12 224 LEU A C 1
ATOM 1818 O O . LEU A 1 224 ? -15.321 5.119 17.601 1.00 94.12 224 LEU A O 1
ATOM 1822 N N . MET A 1 225 ? -13.896 4.125 19.024 1.00 91.19 225 MET A N 1
ATOM 1823 C CA . MET A 1 225 ? -14.649 4.407 20.251 1.00 91.19 225 MET A CA 1
ATOM 1824 C C . MET A 1 225 ? -14.728 5.907 20.554 1.00 91.19 225 MET A C 1
ATOM 1826 O O . MET A 1 225 ? -15.706 6.357 21.158 1.00 91.19 225 MET A O 1
ATOM 1830 N N . SER A 1 226 ? -13.744 6.693 20.103 1.00 88.44 226 SER A N 1
ATOM 1831 C CA . SER A 1 226 ? -13.766 8.156 20.214 1.00 88.44 226 SER A CA 1
ATOM 1832 C C . SER A 1 226 ? -14.819 8.815 19.307 1.00 88.44 226 SER A C 1
ATOM 1834 O O . SER A 1 226 ? -15.317 9.903 19.612 1.00 88.44 226 SER A O 1
ATOM 1836 N N . HIS A 1 227 ? -15.231 8.136 18.229 1.00 87.50 227 HIS A N 1
ATOM 1837 C CA . HIS A 1 227 ? -16.193 8.648 17.256 1.00 87.50 227 HIS A CA 1
ATOM 1838 C C . HIS A 1 227 ? -17.640 8.292 17.619 1.00 87.50 227 HIS A C 1
ATOM 1840 O O . HIS A 1 227 ? -18.009 7.140 17.860 1.00 87.50 227 HIS A O 1
ATOM 1846 N N . GLY A 1 228 ? -18.524 9.293 17.581 1.00 83.12 228 GLY A N 1
ATOM 1847 C CA . GLY A 1 228 ? -19.909 9.159 18.049 1.00 83.12 228 GLY A CA 1
ATOM 1848 C C . GLY A 1 228 ? -20.775 8.147 17.284 1.00 83.12 228 GLY A C 1
ATOM 1849 O O . GLY A 1 228 ? -21.726 7.613 17.861 1.00 83.12 228 GLY A O 1
ATOM 1850 N N . SER A 1 229 ? -20.459 7.876 16.015 1.00 87.00 229 SER A N 1
ATOM 1851 C CA . SER A 1 229 ? -21.169 6.922 15.151 1.00 87.00 229 SER A CA 1
ATOM 1852 C C . SER A 1 229 ? -20.467 5.569 15.007 1.00 87.00 229 SER A C 1
ATOM 1854 O O . SER A 1 229 ? -21.135 4.602 14.650 1.00 87.00 229 SER A O 1
ATOM 1856 N N . LEU A 1 230 ? -19.163 5.485 15.290 1.00 91.44 230 LEU A N 1
ATOM 1857 C CA . LEU A 1 230 ? -18.347 4.297 15.012 1.00 91.44 230 LEU A CA 1
ATOM 1858 C C . LEU A 1 230 ? -18.069 3.433 16.243 1.00 91.44 230 LEU A C 1
ATOM 1860 O O . LEU A 1 230 ? -17.643 2.294 16.086 1.00 91.44 230 LEU A O 1
ATOM 1864 N N . TRP A 1 231 ? -18.365 3.917 17.452 1.00 91.12 231 TRP A N 1
ATOM 1865 C CA . TRP A 1 231 ? -18.089 3.174 18.686 1.00 91.12 231 TRP A CA 1
ATOM 1866 C C . TRP A 1 231 ? -18.651 1.743 18.687 1.00 91.12 231 TRP A C 1
ATOM 1868 O O . TRP A 1 231 ? -18.025 0.853 19.235 1.00 91.12 231 TRP A O 1
ATOM 1878 N N . GLN A 1 232 ? -19.791 1.474 18.040 1.00 92.06 232 GLN A N 1
ATOM 1879 C CA . GLN A 1 232 ? -20.329 0.106 17.968 1.00 92.06 232 GLN A CA 1
ATOM 1880 C C . GLN A 1 232 ? -19.403 -0.841 17.198 1.00 92.06 232 GLN A C 1
ATOM 1882 O O . GLN A 1 232 ? -19.247 -1.985 17.598 1.00 92.06 232 GLN A O 1
ATOM 1887 N N . VAL A 1 233 ? -18.759 -0.344 16.140 1.00 94.50 233 VAL A N 1
ATOM 1888 C CA . VAL A 1 233 ? -17.738 -1.089 15.397 1.00 94.50 233 VAL A CA 1
ATOM 1889 C C . VAL A 1 233 ? -16.495 -1.268 16.268 1.00 94.50 233 VAL A C 1
ATOM 1891 O O . VAL A 1 233 ? -15.938 -2.356 16.321 1.00 94.50 233 VAL A O 1
ATOM 1894 N N . GLY A 1 234 ? -16.099 -0.228 17.013 1.00 94.81 234 GLY A N 1
ATOM 1895 C CA . GLY A 1 234 ? -14.998 -0.311 17.979 1.00 94.81 234 GLY A CA 1
ATOM 1896 C C . GLY A 1 234 ? -15.204 -1.407 19.031 1.00 94.81 234 GLY A C 1
ATOM 1897 O O . GLY A 1 234 ? -14.266 -2.133 19.339 1.00 94.81 234 GLY A O 1
ATOM 1898 N N . VAL A 1 235 ? -16.436 -1.590 19.520 1.00 94.81 235 VAL A N 1
ATOM 1899 C CA . VAL A 1 235 ? -16.792 -2.699 20.424 1.00 94.81 235 VAL A CA 1
ATOM 1900 C C . VAL A 1 235 ? -16.491 -4.060 19.792 1.00 94.81 235 VAL A C 1
ATOM 1902 O O . VAL A 1 235 ? -15.899 -4.911 20.450 1.00 94.81 235 VAL A O 1
ATOM 1905 N N . ASP A 1 236 ? -16.864 -4.260 18.528 1.00 94.62 236 ASP A N 1
ATOM 1906 C CA . ASP A 1 236 ? -16.645 -5.536 17.842 1.00 94.62 236 ASP A CA 1
ATOM 1907 C C . ASP A 1 236 ? -15.143 -5.806 17.617 1.00 94.62 236 ASP A C 1
ATOM 1909 O O . ASP A 1 236 ? -14.707 -6.953 17.697 1.00 94.62 236 ASP A O 1
ATOM 1913 N N . TYR A 1 237 ? -14.317 -4.771 17.420 1.00 96.00 237 TYR A N 1
ATOM 1914 C CA . TYR A 1 237 ? -12.854 -4.924 17.383 1.00 96.00 237 TYR A CA 1
ATOM 1915 C C . TYR A 1 237 ? -12.265 -5.346 18.734 1.00 96.00 237 TYR A C 1
ATOM 1917 O O . TYR A 1 237 ? -11.370 -6.191 18.776 1.00 96.00 237 TYR A O 1
ATOM 1925 N N . LEU A 1 238 ? -12.782 -4.808 19.842 1.00 95.38 238 LEU A N 1
ATOM 1926 C CA . LEU A 1 238 ? -12.321 -5.177 21.184 1.00 95.38 238 LEU A CA 1
ATOM 1927 C C . LEU A 1 238 ? -12.610 -6.647 21.516 1.00 95.38 238 LEU A C 1
ATOM 1929 O O . LEU A 1 238 ? -11.826 -7.262 22.233 1.00 95.38 238 LEU A O 1
ATOM 1933 N N . ASP A 1 239 ? -13.656 -7.249 20.943 1.00 93.75 239 ASP A N 1
ATOM 1934 C CA . ASP A 1 239 ? -13.912 -8.691 21.092 1.00 93.75 239 ASP A CA 1
ATOM 1935 C C . ASP A 1 239 ? -12.822 -9.567 20.453 1.00 93.75 239 ASP A C 1
ATOM 1937 O O . ASP A 1 239 ? -12.660 -10.728 20.829 1.00 93.75 239 ASP A O 1
ATOM 1941 N N . HIS A 1 240 ? -12.058 -9.020 19.504 1.00 92.25 240 HIS A N 1
ATOM 1942 C CA . HIS A 1 240 ? -10.957 -9.710 18.827 1.00 92.25 240 HIS A CA 1
ATOM 1943 C C . HIS A 1 240 ? -9.590 -9.456 19.493 1.00 92.25 240 HIS A C 1
ATOM 1945 O O . HIS A 1 240 ? -8.560 -9.884 18.960 1.00 92.25 240 HIS A O 1
ATOM 1951 N N . CYS A 1 241 ? -9.578 -8.793 20.657 1.00 94.12 241 CYS A N 1
ATOM 1952 C CA . CYS A 1 241 ? -8.398 -8.531 21.483 1.00 94.12 241 CYS A CA 1
ATOM 1953 C C . CYS A 1 241 ? -8.416 -9.452 22.728 1.00 94.12 241 CYS A C 1
ATOM 1955 O O . CYS A 1 241 ? -9.137 -9.169 23.691 1.00 94.12 241 CYS A O 1
ATOM 1957 N N . PRO A 1 242 ? -7.684 -10.586 22.718 1.00 90.12 242 PRO A N 1
ATOM 1958 C CA . PRO A 1 242 ? -7.853 -11.657 23.703 1.00 90.12 242 PRO A CA 1
ATOM 1959 C C . PRO A 1 242 ? -7.328 -11.343 25.110 1.00 90.12 242 PRO A C 1
ATOM 1961 O O . PRO A 1 242 ? -7.830 -11.926 26.070 1.00 90.12 242 PRO A O 1
ATOM 1964 N N . GLN A 1 243 ? -6.320 -10.480 25.256 1.00 91.25 243 GLN A N 1
ATOM 1965 C CA . GLN A 1 243 ? -5.716 -10.165 26.552 1.00 91.25 243 GLN A CA 1
ATOM 1966 C C . GLN A 1 243 ? -6.359 -8.945 27.209 1.00 91.25 243 GLN A C 1
ATOM 1968 O O . GLN A 1 243 ? -6.712 -9.006 28.383 1.00 91.25 243 GLN A O 1
ATOM 1973 N N . GLN A 1 244 ? -6.508 -7.841 26.474 1.00 93.50 244 GLN A N 1
ATOM 1974 C CA . GLN A 1 244 ? -6.879 -6.538 27.047 1.00 93.50 244 GLN A CA 1
ATOM 1975 C C . GLN A 1 244 ? -8.231 -6.012 26.550 1.00 93.50 244 GLN A C 1
ATOM 1977 O O . GLN A 1 244 ? -8.782 -5.082 27.140 1.00 93.50 244 GLN A O 1
ATOM 1982 N N . GLY A 1 245 ? -8.811 -6.614 25.505 1.00 94.06 245 GLY A N 1
ATOM 1983 C CA . GLY A 1 245 ? -10.039 -6.123 24.869 1.00 94.06 245 GLY A CA 1
ATOM 1984 C C . GLY A 1 245 ? -11.202 -5.921 25.834 1.00 94.06 245 GLY A C 1
ATOM 1985 O O . GLY A 1 245 ? -11.874 -4.889 25.807 1.00 94.06 245 GLY A O 1
ATOM 1986 N N . ARG A 1 246 ? -11.397 -6.876 26.750 1.00 93.62 246 ARG A N 1
ATOM 1987 C CA . ARG A 1 246 ? -12.453 -6.819 27.768 1.00 93.62 246 ARG A CA 1
ATOM 1988 C C . ARG A 1 246 ? -12.289 -5.637 28.723 1.00 93.62 246 ARG A C 1
ATOM 1990 O O . ARG A 1 246 ? -13.254 -4.914 28.950 1.00 93.62 246 ARG A O 1
ATOM 1997 N N . GLU A 1 247 ? -11.090 -5.436 29.262 1.00 92.75 247 GLU A N 1
ATOM 1998 C CA . GLU A 1 247 ? -10.820 -4.357 30.221 1.00 92.75 247 GLU A CA 1
ATOM 1999 C C . GLU A 1 247 ? -11.013 -2.979 29.571 1.00 92.75 247 GLU A C 1
ATOM 2001 O O . GLU A 1 247 ? -11.638 -2.087 30.151 1.00 92.75 247 GLU A O 1
ATOM 2006 N N . PHE A 1 248 ? -10.554 -2.825 28.325 1.00 93.00 248 PHE A N 1
ATOM 2007 C CA . PHE A 1 248 ? -10.765 -1.609 27.539 1.00 93.00 248 PHE A CA 1
ATOM 2008 C C . PHE A 1 248 ? -12.249 -1.376 27.243 1.00 93.00 248 PHE A C 1
ATOM 2010 O O . PHE A 1 248 ? -12.737 -0.252 27.385 1.00 93.00 248 PHE A O 1
ATOM 2017 N N . LEU A 1 249 ? -12.989 -2.425 26.871 1.00 93.56 249 LEU A N 1
ATOM 2018 C CA . LEU A 1 249 ? -14.415 -2.327 26.574 1.00 93.56 249 LEU A CA 1
ATOM 2019 C C . LEU A 1 249 ? -15.215 -1.846 27.790 1.00 93.56 249 LEU A C 1
ATOM 2021 O O . LEU A 1 249 ? -16.039 -0.935 27.662 1.00 93.56 249 LEU A O 1
ATOM 2025 N N . GLU A 1 250 ? -14.943 -2.416 28.965 1.00 91.62 250 GLU A N 1
ATOM 2026 C CA . GLU A 1 250 ? -15.564 -2.008 30.228 1.00 91.62 250 GLU A CA 1
ATOM 2027 C C . GLU A 1 250 ? -15.264 -0.525 30.520 1.00 91.62 250 GLU A C 1
ATOM 2029 O O . GLU A 1 250 ? -16.189 0.274 30.694 1.00 91.62 250 GLU A O 1
ATOM 2034 N N . ALA A 1 251 ? -13.993 -0.113 30.443 1.00 90.44 251 ALA A N 1
ATOM 2035 C CA . ALA A 1 251 ? -13.578 1.266 30.705 1.00 90.44 251 ALA A CA 1
ATOM 2036 C C . ALA A 1 251 ? -14.179 2.296 29.727 1.00 90.44 251 ALA A C 1
ATOM 2038 O O . ALA A 1 251 ? -14.531 3.413 30.131 1.00 90.44 251 ALA A O 1
ATOM 2039 N N . TYR A 1 252 ? -14.305 1.952 28.442 1.00 90.88 252 TYR A N 1
ATOM 2040 C CA . TYR A 1 252 ? -14.883 2.847 27.440 1.00 90.88 252 TYR A CA 1
ATOM 2041 C C . TYR A 1 252 ? -16.395 2.991 27.588 1.00 90.88 252 TYR A C 1
ATOM 2043 O O . TYR A 1 252 ? -16.913 4.111 27.533 1.00 90.88 252 TYR A O 1
ATOM 2051 N N . LEU A 1 253 ? -17.116 1.882 27.774 1.00 89.00 253 LEU A N 1
ATOM 2052 C CA . LEU A 1 253 ? -18.575 1.911 27.859 1.00 89.00 253 LEU A CA 1
ATOM 2053 C C . LEU A 1 253 ? -19.072 2.597 29.135 1.00 89.00 253 LEU A C 1
ATOM 2055 O O . LEU A 1 253 ? -20.107 3.263 29.087 1.00 89.00 253 LEU A O 1
ATOM 2059 N N . GLU A 1 254 ? -18.318 2.530 30.236 1.00 85.62 254 GLU A N 1
ATOM 2060 C CA . GLU A 1 254 ? -18.605 3.302 31.454 1.00 85.62 254 GLU A CA 1
ATOM 2061 C C . GLU A 1 254 ? -18.539 4.819 31.238 1.00 85.62 254 GLU A C 1
ATOM 2063 O O . GLU A 1 254 ? -19.307 5.574 31.838 1.00 85.62 254 GLU A O 1
ATOM 2068 N N . ARG A 1 255 ? -17.622 5.279 30.381 1.00 86.12 255 ARG A N 1
ATOM 2069 C CA . ARG A 1 255 ? -17.361 6.709 30.138 1.00 86.12 255 ARG A CA 1
ATOM 2070 C C . ARG A 1 255 ? -18.117 7.266 28.937 1.00 86.12 255 ARG A C 1
ATOM 2072 O O . ARG A 1 255 ? -18.089 8.476 28.704 1.00 86.12 255 ARG A O 1
ATOM 2079 N N . LEU A 1 256 ? -18.785 6.410 28.166 1.00 85.56 256 LEU A N 1
ATOM 2080 C CA . LEU A 1 256 ? -19.462 6.810 26.943 1.00 85.56 256 LEU A CA 1
ATOM 2081 C C . LEU A 1 256 ? -20.569 7.833 27.259 1.00 85.56 256 LEU A C 1
ATOM 2083 O O . LEU A 1 256 ? -21.448 7.558 28.077 1.00 85.56 256 LEU A O 1
ATOM 2087 N N . PRO A 1 257 ? -20.617 9.000 26.592 1.00 83.25 257 PRO A N 1
ATOM 2088 C CA . PRO A 1 257 ? -21.674 9.973 26.833 1.00 83.25 257 PRO A CA 1
ATOM 2089 C C . PRO A 1 257 ? -23.031 9.415 26.377 1.00 83.25 257 PRO A C 1
ATOM 2091 O O . PRO A 1 257 ? -23.317 9.278 25.176 1.00 83.25 257 PRO A O 1
ATOM 2094 N N . LEU A 1 258 ? -23.880 9.097 27.357 1.00 83.19 258 LEU A N 1
ATOM 2095 C CA . LEU A 1 258 ? -25.232 8.568 27.182 1.00 83.19 258 LEU A CA 1
ATOM 2096 C C . LEU A 1 258 ? -26.244 9.717 27.062 1.00 83.19 258 LEU A C 1
ATOM 2098 O O . LEU A 1 258 ? -26.974 10.045 27.993 1.00 83.19 258 LEU A O 1
ATOM 2102 N N . GLY A 1 259 ? -26.281 10.362 25.894 1.00 79.75 259 GLY A N 1
ATOM 2103 C CA . GLY A 1 259 ? -27.190 11.490 25.647 1.00 79.75 259 GLY A CA 1
ATOM 2104 C C . GLY A 1 259 ? -28.675 11.105 25.566 1.00 79.75 259 GLY A C 1
ATOM 2105 O O . GLY A 1 259 ? -29.545 11.938 25.813 1.00 79.75 259 GLY A O 1
ATOM 2106 N N . THR A 1 260 ? -28.987 9.849 25.231 1.00 86.31 260 THR A N 1
ATOM 2107 C CA . THR A 1 260 ? -30.362 9.375 25.014 1.00 86.31 260 THR A CA 1
ATOM 2108 C C . THR A 1 260 ? -30.606 8.023 25.679 1.00 86.31 260 THR A C 1
ATOM 2110 O O . THR A 1 260 ? -29.701 7.194 25.783 1.00 86.31 260 THR A O 1
ATOM 2113 N N . GLN A 1 261 ? -31.860 7.763 26.075 1.00 89.31 261 GLN A N 1
ATOM 2114 C CA . GLN A 1 261 ? -32.252 6.454 26.612 1.00 89.31 261 GLN A CA 1
ATOM 2115 C C . GLN A 1 261 ? -32.018 5.324 25.599 1.00 89.31 261 GLN A C 1
ATOM 2117 O O . GLN A 1 261 ? -31.608 4.241 25.994 1.00 89.31 261 GLN A O 1
ATOM 2122 N N . SER A 1 262 ? -32.218 5.580 24.299 1.00 89.25 262 SER A N 1
ATOM 2123 C CA . SER A 1 262 ? -31.961 4.588 23.245 1.00 89.25 262 SER A CA 1
ATOM 2124 C C . SER A 1 262 ? -30.485 4.190 23.175 1.00 89.25 262 SER A C 1
ATOM 2126 O O . SER A 1 262 ? -30.180 3.002 23.105 1.00 89.25 262 SER A O 1
ATOM 2128 N N . LYS A 1 263 ? -29.562 5.163 23.254 1.00 88.44 263 LYS A N 1
ATOM 2129 C CA . LYS A 1 263 ? -28.120 4.879 23.278 1.00 88.44 263 LYS A CA 1
ATOM 2130 C C . LYS A 1 263 ? -27.739 4.080 24.526 1.00 88.44 263 LYS A C 1
ATOM 2132 O O . LYS A 1 263 ? -27.029 3.091 24.402 1.00 88.44 263 LYS A O 1
ATOM 2137 N N . ALA A 1 264 ? -28.264 4.452 25.694 1.00 90.94 264 ALA A N 1
ATOM 2138 C CA . ALA A 1 264 ? -28.040 3.707 26.932 1.00 90.94 264 ALA A CA 1
ATOM 2139 C C . ALA A 1 264 ? -28.562 2.262 26.853 1.00 90.94 264 ALA A C 1
ATOM 2141 O O . ALA A 1 264 ? -27.884 1.347 27.307 1.00 90.94 264 ALA A O 1
ATOM 2142 N N . LEU A 1 265 ? -29.733 2.041 26.240 1.00 91.50 265 LEU A N 1
ATOM 2143 C CA . LEU A 1 265 ? -30.312 0.701 26.105 1.00 91.50 265 LEU A CA 1
ATOM 2144 C C . LEU A 1 265 ? -29.421 -0.193 25.240 1.00 91.50 265 LEU A C 1
ATOM 2146 O O . LEU A 1 265 ? -29.133 -1.319 25.624 1.00 91.50 265 LEU A O 1
ATOM 2150 N N . LYS A 1 266 ? -28.921 0.345 24.120 1.00 91.38 266 LYS A N 1
ATOM 2151 C CA . LYS A 1 266 ? -27.977 -0.360 23.244 1.00 91.38 266 LYS A CA 1
ATOM 2152 C C . LYS A 1 266 ? -26.692 -0.750 23.976 1.00 91.38 266 LYS A C 1
ATOM 2154 O O . LYS A 1 266 ? -26.218 -1.864 23.800 1.00 91.38 266 LYS A O 1
ATOM 2159 N N . VAL A 1 267 ? -26.134 0.149 24.791 1.00 91.56 267 VAL A N 1
ATOM 2160 C CA . VAL A 1 267 ? -24.925 -0.143 25.582 1.00 91.56 267 VAL A CA 1
ATOM 2161 C C . VAL A 1 267 ? -25.189 -1.259 26.594 1.00 91.56 267 VAL A C 1
ATOM 2163 O O . VAL A 1 267 ? -24.389 -2.180 26.708 1.00 91.56 267 VAL A O 1
ATOM 2166 N N . VAL A 1 268 ? -26.331 -1.224 27.284 1.00 91.88 268 VAL A N 1
ATOM 2167 C CA . VAL A 1 268 ? -26.721 -2.287 28.222 1.00 91.88 268 VAL A CA 1
ATOM 2168 C C . VAL A 1 268 ? -26.887 -3.625 27.508 1.00 91.88 268 VAL A C 1
ATOM 2170 O O . VAL A 1 268 ? -26.339 -4.614 27.974 1.00 91.88 268 VAL A O 1
ATOM 2173 N N . GLU A 1 269 ? -27.557 -3.663 26.356 1.00 92.44 269 GLU A N 1
ATOM 2174 C CA . GLU A 1 269 ? -27.692 -4.892 25.561 1.00 92.44 269 GLU A CA 1
ATOM 2175 C C . GLU A 1 269 ? -26.332 -5.444 25.108 1.00 92.44 269 GLU A C 1
ATOM 2177 O O . GLU A 1 269 ? -26.117 -6.654 25.126 1.00 92.44 269 GLU A O 1
ATOM 2182 N N . ILE A 1 270 ? -25.400 -4.569 24.719 1.00 92.38 270 ILE A N 1
ATOM 2183 C CA . ILE A 1 270 ? -24.027 -4.936 24.341 1.00 92.38 270 ILE A CA 1
ATOM 2184 C C . ILE A 1 270 ? -23.278 -5.585 25.512 1.00 92.38 270 ILE A C 1
ATOM 2186 O O . ILE A 1 270 ? -22.620 -6.606 25.306 1.00 92.38 270 ILE A O 1
ATOM 2190 N N . LEU A 1 271 ? -23.398 -5.018 26.715 1.00 91.94 271 LEU A N 1
ATOM 2191 C CA . LEU A 1 271 ? -22.760 -5.520 27.936 1.00 91.94 271 LEU A CA 1
ATOM 2192 C C . LEU A 1 271 ? -23.406 -6.820 28.432 1.00 91.94 271 LEU A C 1
ATOM 2194 O O . LEU A 1 271 ? -22.700 -7.742 28.835 1.00 91.94 271 LEU A O 1
ATOM 2198 N N . GLU A 1 272 ? -24.737 -6.923 28.377 1.00 90.69 272 GLU A N 1
ATOM 2199 C CA . GLU A 1 272 ? -25.478 -8.133 28.752 1.00 90.69 272 GLU A CA 1
ATOM 2200 C C . GLU A 1 272 ? -25.107 -9.319 27.856 1.00 90.69 272 GLU A C 1
ATOM 2202 O O . GLU A 1 272 ? -24.900 -10.417 28.362 1.00 90.69 272 GLU A O 1
ATOM 2207 N N . ARG A 1 273 ? -24.950 -9.101 26.541 1.00 92.56 273 ARG A N 1
ATOM 2208 C CA . ARG A 1 273 ? -24.507 -10.144 25.596 1.00 92.56 273 ARG A CA 1
ATOM 2209 C C . ARG A 1 273 ? -23.084 -10.651 25.854 1.00 92.56 273 ARG A C 1
ATOM 2211 O O . ARG A 1 273 ? -22.743 -11.714 25.352 1.00 92.56 273 ARG A O 1
ATOM 2218 N N . ARG A 1 274 ? -22.267 -9.891 26.590 1.00 92.50 274 ARG A N 1
ATOM 2219 C CA . ARG A 1 274 ? -20.855 -10.192 26.894 1.00 92.50 274 ARG A CA 1
ATOM 2220 C C . ARG A 1 274 ? -20.629 -10.566 28.363 1.00 92.50 274 ARG A C 1
ATOM 2222 O O . ARG A 1 274 ? -19.495 -10.557 28.839 1.00 92.50 274 ARG A O 1
ATOM 2229 N N . ASP A 1 275 ? -21.705 -10.850 29.099 1.00 92.12 275 ASP A N 1
ATOM 2230 C CA . ASP A 1 275 ? -21.672 -11.181 30.528 1.00 92.12 275 ASP A CA 1
ATOM 2231 C C . A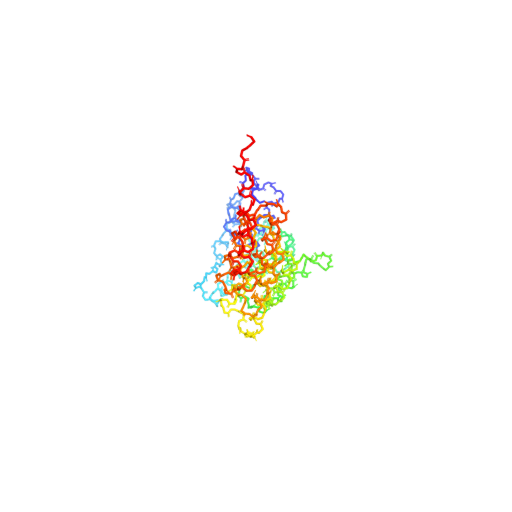SP A 1 275 ? -20.967 -10.112 31.396 1.00 92.12 275 ASP A C 1
ATOM 2233 O O . ASP A 1 275 ? -20.348 -10.409 32.420 1.00 92.12 275 ASP A O 1
ATOM 2237 N N . MET A 1 276 ? -21.070 -8.835 31.009 1.00 91.12 276 MET A N 1
ATOM 2238 C CA . MET A 1 276 ? -20.509 -7.676 31.726 1.00 91.12 276 MET A CA 1
ATOM 2239 C C . MET A 1 276 ? -21.567 -7.017 32.621 1.00 91.12 276 MET A C 1
ATOM 2241 O O . MET A 1 276 ? -21.812 -5.807 32.588 1.00 91.12 276 MET A O 1
ATOM 2245 N N . TRP A 1 277 ? -22.237 -7.843 33.427 1.00 89.06 277 TRP A N 1
ATOM 2246 C CA . TRP A 1 277 ? -23.373 -7.418 34.248 1.00 89.06 277 TRP A CA 1
ATOM 2247 C C . TRP A 1 277 ? -23.073 -6.267 35.230 1.00 89.06 277 TRP A C 1
ATOM 2249 O O . TRP A 1 277 ? -23.905 -5.361 35.321 1.00 89.06 277 TRP A O 1
ATOM 2259 N N . PRO A 1 278 ? -21.931 -6.236 35.950 1.00 89.75 278 PRO A N 1
ATOM 2260 C CA . PRO A 1 278 ? -21.652 -5.157 36.901 1.00 89.75 278 PRO A CA 1
ATOM 2261 C C . PRO A 1 278 ? -21.654 -3.766 36.251 1.00 89.75 278 PRO A C 1
ATOM 2263 O O . PRO A 1 278 ? -22.274 -2.837 36.774 1.00 89.75 278 PRO A O 1
ATOM 2266 N N . VAL A 1 279 ? -21.047 -3.648 35.067 1.00 89.75 279 VAL A N 1
ATOM 2267 C CA . VAL A 1 279 ? -20.994 -2.401 34.293 1.00 89.75 279 VAL A CA 1
ATOM 2268 C C . VAL A 1 279 ? -22.388 -2.019 33.784 1.00 89.75 279 VAL A C 1
ATOM 2270 O O . VAL A 1 279 ? -22.838 -0.882 33.960 1.00 89.75 279 VAL A O 1
ATOM 2273 N N . ALA A 1 280 ? -23.132 -2.987 33.233 1.00 90.81 280 ALA A N 1
ATOM 2274 C CA . ALA A 1 280 ? -24.506 -2.779 32.767 1.00 90.81 280 ALA A CA 1
ATOM 2275 C C . ALA A 1 280 ? -25.420 -2.273 33.894 1.00 90.81 280 ALA A C 1
ATOM 2277 O O . ALA A 1 280 ? -26.230 -1.359 33.699 1.00 90.81 280 ALA A O 1
ATOM 2278 N N . GLN A 1 281 ? -25.257 -2.833 35.095 1.00 90.44 281 GLN A N 1
ATOM 2279 C CA . GLN A 1 281 ? -25.985 -2.414 36.279 1.00 90.44 281 GLN A CA 1
ATOM 2280 C C . GLN A 1 281 ? -25.628 -0.971 36.663 1.00 90.44 281 GLN A C 1
ATOM 2282 O O . GLN A 1 281 ? -26.541 -0.175 36.878 1.00 90.44 281 GLN A O 1
ATOM 2287 N N . GLY A 1 282 ? -24.343 -0.599 36.692 1.00 89.62 282 GLY A N 1
ATOM 2288 C CA . GLY A 1 282 ? -23.904 0.773 36.986 1.00 89.62 282 GLY A CA 1
ATOM 2289 C C . GLY A 1 282 ? -24.491 1.818 36.027 1.00 89.62 282 GLY A C 1
ATOM 2290 O O . GLY A 1 282 ? -24.964 2.880 36.455 1.00 89.62 282 GLY A O 1
ATOM 2291 N N . ILE A 1 283 ? -24.568 1.483 34.737 1.00 90.25 283 ILE A N 1
ATOM 2292 C CA . ILE A 1 283 ? -25.207 2.324 33.715 1.00 90.25 283 ILE A CA 1
ATOM 2293 C C . ILE A 1 283 ? -26.715 2.449 33.964 1.00 90.25 283 ILE A C 1
ATOM 2295 O O . ILE A 1 283 ? -27.252 3.561 33.966 1.00 90.25 283 ILE A O 1
ATOM 2299 N N . CYS A 1 284 ? -27.406 1.334 34.227 1.00 91.19 284 CYS A N 1
ATOM 2300 C CA . CYS A 1 284 ? -28.841 1.352 34.516 1.00 91.19 284 CYS A CA 1
ATOM 2301 C C . CYS A 1 284 ? -29.163 2.198 35.760 1.00 91.19 284 CYS A C 1
ATOM 2303 O O . CYS A 1 284 ? -30.128 2.967 35.747 1.00 91.19 284 CYS A O 1
ATOM 2305 N N . GLN A 1 285 ? -28.339 2.108 36.811 1.00 90.31 285 GLN A N 1
ATOM 2306 C CA . GLN A 1 285 ? -28.496 2.903 38.031 1.00 90.31 285 GLN A CA 1
ATOM 2307 C C . GLN A 1 285 ? -28.315 4.400 37.742 1.00 90.31 285 GLN A C 1
ATOM 2309 O O . GLN A 1 285 ? -29.134 5.217 38.169 1.00 90.31 285 GLN A O 1
ATOM 2314 N N . SER A 1 286 ? -27.292 4.764 36.966 1.00 89.81 286 SER A N 1
ATOM 2315 C CA . SER A 1 286 ? -27.027 6.155 36.572 1.00 89.81 286 SER A CA 1
ATOM 2316 C C . SER A 1 286 ? -28.185 6.756 35.766 1.00 89.81 286 SER A C 1
ATOM 2318 O O . SER A 1 286 ? -28.654 7.858 36.074 1.00 89.81 286 SER A O 1
ATOM 2320 N N . MET A 1 287 ? -28.720 6.003 34.798 1.00 90.81 287 MET A N 1
ATOM 2321 C CA . MET A 1 287 ? -29.888 6.405 34.004 1.00 90.81 287 MET A CA 1
ATOM 2322 C C . MET A 1 287 ? -31.149 6.562 34.862 1.00 90.81 287 MET A C 1
ATOM 2324 O O . MET A 1 287 ? -31.866 7.559 34.730 1.00 90.81 287 MET A O 1
ATOM 2328 N N . ALA A 1 288 ? -31.404 5.623 35.780 1.00 90.44 288 ALA A N 1
ATOM 2329 C CA . ALA A 1 288 ? -32.530 5.694 36.708 1.00 90.44 288 ALA A CA 1
ATOM 2330 C C . ALA A 1 288 ? -32.483 6.963 37.574 1.00 90.44 288 ALA A C 1
ATOM 2332 O O . ALA A 1 288 ? -33.470 7.699 37.645 1.00 90.44 288 ALA A O 1
ATOM 2333 N N . VAL A 1 289 ? -31.326 7.270 38.176 1.00 90.00 289 VAL A N 1
ATOM 2334 C CA . VAL A 1 289 ? -31.136 8.483 38.992 1.00 90.00 289 VAL A CA 1
ATOM 2335 C C . VAL A 1 289 ? -31.340 9.746 38.159 1.00 90.00 289 VAL A C 1
ATOM 2337 O O . VAL A 1 289 ? -32.004 10.682 38.610 1.00 90.00 289 VAL A O 1
ATOM 2340 N N . GLN A 1 290 ? -30.793 9.798 36.942 1.00 90.31 290 GLN A N 1
ATOM 2341 C CA . GLN A 1 290 ? -30.916 10.969 36.074 1.00 90.31 290 GLN A CA 1
ATOM 2342 C C . GLN A 1 290 ? -32.376 11.241 35.677 1.00 90.31 290 GLN A C 1
ATOM 2344 O O . GLN A 1 290 ? -32.820 12.389 35.712 1.00 90.31 290 GLN A O 1
ATOM 2349 N N . LEU A 1 291 ? -33.138 10.202 35.330 1.00 89.94 291 LEU A N 1
ATOM 2350 C CA . LEU A 1 291 ? -34.552 10.326 34.958 1.00 89.94 291 LEU A CA 1
ATOM 2351 C C . LEU A 1 291 ? -35.437 10.661 36.158 1.00 89.94 291 LEU A C 1
ATOM 2353 O O . LEU A 1 291 ? -36.339 11.491 36.040 1.00 89.94 291 LEU A O 1
ATOM 2357 N N . GLN A 1 292 ? -35.128 10.095 37.326 1.00 89.31 292 GLN A N 1
ATOM 2358 C CA . GLN A 1 292 ? -35.796 10.442 38.575 1.00 89.31 292 GLN A CA 1
ATOM 2359 C C . GLN A 1 292 ? -35.590 11.924 38.924 1.00 89.31 292 GLN A C 1
ATOM 2361 O O . GLN A 1 292 ? -36.550 12.596 39.298 1.00 89.31 292 GLN A O 1
ATOM 2366 N N . LYS A 1 293 ? -34.371 12.461 38.751 1.00 89.12 293 LYS A N 1
ATOM 2367 C CA . LYS A 1 293 ? -34.077 13.898 38.933 1.00 89.12 293 LYS A CA 1
ATOM 2368 C C . LYS A 1 293 ? -34.839 14.791 37.948 1.00 89.12 293 LYS A C 1
ATOM 2370 O O . LYS A 1 293 ? -35.208 15.901 38.308 1.00 89.12 293 LYS A O 1
ATOM 2375 N N . LYS A 1 294 ? -35.106 14.306 36.731 1.00 89.88 294 LYS A N 1
ATOM 2376 C CA . LYS A 1 294 ? -35.922 14.998 35.715 1.00 89.88 294 LYS A CA 1
ATOM 2377 C C . LYS A 1 294 ? -37.438 14.858 35.938 1.00 89.88 294 LYS A C 1
ATOM 2379 O O . LYS A 1 294 ? -38.206 15.329 35.107 1.00 89.88 294 LYS A O 1
ATOM 2384 N N . GLY A 1 295 ? -37.880 14.185 37.005 1.00 86.31 295 GLY A N 1
ATOM 2385 C CA . GLY A 1 295 ? -39.301 13.946 37.294 1.00 86.31 295 GLY A CA 1
ATOM 2386 C C . GLY A 1 295 ? -39.961 12.870 36.423 1.00 86.31 295 GLY A C 1
ATOM 2387 O O . GLY A 1 295 ? -41.156 12.622 36.549 1.00 86.31 295 GLY A O 1
ATOM 2388 N N . GLN A 1 296 ? -39.204 12.183 35.563 1.00 88.50 296 GLN A N 1
ATOM 2389 C CA . GLN A 1 296 ? -39.716 11.136 34.674 1.00 88.50 296 GLN A CA 1
ATOM 2390 C C . GLN A 1 296 ? -39.754 9.783 35.397 1.00 88.50 296 GLN A C 1
ATOM 2392 O O . GLN A 1 296 ? -39.004 8.860 35.072 1.00 88.50 296 GLN A O 1
ATOM 2397 N N . LEU A 1 297 ? -40.617 9.668 36.408 1.00 86.19 297 LEU A N 1
ATOM 2398 C CA . LEU A 1 297 ? -40.670 8.504 37.299 1.00 86.19 297 LEU A CA 1
ATOM 2399 C C . LEU A 1 297 ? -40.989 7.184 36.578 1.00 86.19 297 LEU A C 1
ATOM 2401 O O . LEU A 1 297 ? -40.379 6.170 36.900 1.00 86.19 297 LEU A O 1
ATOM 2405 N N . GLY A 1 298 ? -41.881 7.192 35.581 1.00 85.88 298 GLY A N 1
ATOM 2406 C CA . GLY A 1 298 ? -42.222 5.982 34.821 1.00 85.88 298 GLY A CA 1
ATOM 2407 C C . GLY A 1 298 ? -41.030 5.423 34.039 1.00 85.88 298 GLY A C 1
ATOM 2408 O O . GLY A 1 298 ? -40.749 4.229 34.095 1.00 85.88 298 GLY A O 1
ATOM 2409 N N . ALA A 1 299 ? -40.263 6.296 33.377 1.00 87.81 299 ALA A N 1
ATOM 2410 C CA . ALA A 1 299 ? -39.037 5.888 32.699 1.00 87.81 299 ALA A CA 1
ATOM 2411 C C . ALA A 1 299 ? -37.979 5.420 33.710 1.00 87.81 299 ALA A C 1
ATOM 2413 O O . ALA A 1 299 ? -37.375 4.369 33.514 1.00 87.81 299 ALA A O 1
ATOM 2414 N N . ALA A 1 300 ? -37.799 6.148 34.818 1.00 88.75 300 ALA A N 1
ATOM 2415 C CA . ALA A 1 300 ? -36.880 5.755 35.884 1.00 88.75 300 ALA A CA 1
ATOM 2416 C C . ALA A 1 300 ? -37.207 4.359 36.448 1.00 88.75 300 ALA A C 1
ATOM 2418 O O . ALA A 1 300 ? -36.293 3.563 36.646 1.00 88.75 300 ALA A O 1
ATOM 2419 N N . LEU A 1 301 ? -38.490 4.024 36.633 1.00 88.56 301 LEU A N 1
ATOM 2420 C CA . LEU A 1 301 ? -38.925 2.708 37.104 1.00 88.56 301 LEU A CA 1
ATOM 2421 C C . LEU A 1 301 ? -38.484 1.584 36.158 1.00 88.56 301 LEU A C 1
ATOM 2423 O O . LEU A 1 301 ? -37.927 0.592 36.624 1.00 88.56 301 LEU A O 1
ATOM 2427 N N . THR A 1 302 ? -38.637 1.761 34.842 1.00 90.31 302 THR A N 1
ATOM 2428 C CA . THR A 1 302 ? -38.158 0.794 33.837 1.00 90.3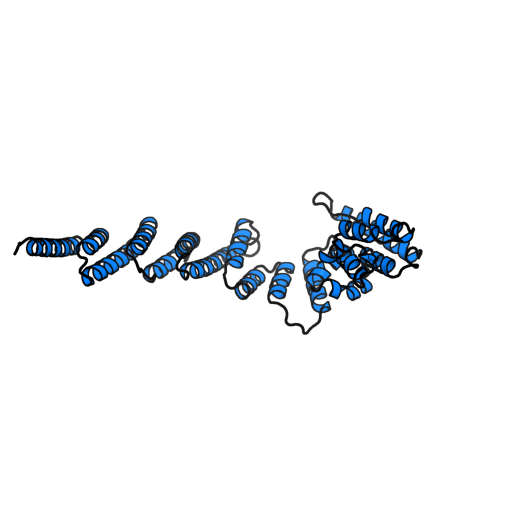1 302 THR A CA 1
ATOM 2429 C C . THR A 1 302 ? -36.657 0.516 33.974 1.00 90.31 302 THR A C 1
ATOM 2431 O O . THR A 1 302 ? -36.228 -0.635 33.883 1.00 90.31 302 THR A O 1
ATOM 2434 N N . TRP A 1 303 ? -35.850 1.547 34.236 1.00 90.88 303 TRP A N 1
ATOM 2435 C CA . TRP A 1 303 ? -34.405 1.403 34.441 1.00 90.88 303 TRP A CA 1
ATOM 2436 C C . TRP A 1 303 ? -34.054 0.743 35.782 1.00 90.88 303 TRP A C 1
ATOM 2438 O O . TRP A 1 303 ? -33.142 -0.082 35.834 1.00 90.88 303 TRP A O 1
ATOM 2448 N N . VAL A 1 304 ? -34.796 1.023 36.859 1.00 89.56 304 VAL A N 1
ATOM 2449 C CA . VAL A 1 304 ? -34.586 0.374 38.169 1.00 89.56 304 VAL A CA 1
ATOM 2450 C C . VAL A 1 304 ? -34.953 -1.113 38.136 1.00 89.56 304 VAL A C 1
ATOM 2452 O O . VAL A 1 304 ? -34.224 -1.927 38.705 1.00 89.56 304 VAL A O 1
ATOM 2455 N N . ILE A 1 305 ? -36.017 -1.490 37.415 1.00 87.81 305 ILE A N 1
ATOM 2456 C CA . ILE A 1 305 ? -36.374 -2.902 37.189 1.00 87.81 305 ILE A CA 1
ATOM 2457 C C . ILE A 1 305 ? -35.210 -3.631 36.504 1.00 87.81 305 ILE A C 1
ATOM 2459 O O . ILE A 1 305 ? -34.810 -4.711 36.943 1.00 87.81 305 ILE A O 1
ATOM 2463 N N . ARG A 1 306 ? -34.603 -3.009 35.483 1.00 85.88 306 ARG A N 1
ATOM 2464 C CA . ARG A 1 306 ? -33.415 -3.545 34.799 1.00 85.88 306 ARG A CA 1
ATOM 2465 C C . ARG A 1 306 ? -32.198 -3.660 35.714 1.00 85.88 306 ARG A C 1
ATOM 2467 O O . ARG A 1 306 ? -31.439 -4.601 35.562 1.00 85.88 306 ARG A O 1
ATOM 2474 N N . CYS A 1 307 ? -32.049 -2.808 36.730 1.00 82.31 307 CYS A N 1
ATOM 2475 C CA . CYS A 1 307 ? -30.979 -2.948 37.729 1.00 82.31 307 CYS A CA 1
ATOM 2476 C C . CYS A 1 307 ? -31.103 -4.210 38.608 1.00 82.31 307 CYS A C 1
ATOM 2478 O O . CYS A 1 307 ? -30.207 -4.455 39.421 1.00 82.31 307 CYS A O 1
ATOM 2480 N N . LYS A 1 308 ? -32.222 -4.953 38.521 1.00 82.06 308 LYS A N 1
ATOM 2481 C CA . LYS A 1 308 ? -32.576 -6.101 39.377 1.00 82.06 308 LYS A CA 1
ATOM 2482 C C . LYS A 1 308 ? -32.471 -5.788 40.879 1.00 82.06 308 LYS A C 1
ATOM 2484 O O . LYS A 1 308 ? -32.118 -6.650 41.678 1.00 82.06 308 LYS A O 1
ATOM 2489 N N . ASN A 1 309 ? -32.785 -4.549 41.276 1.00 81.31 309 ASN A N 1
ATOM 2490 C CA . ASN A 1 309 ? -32.791 -4.119 42.677 1.00 81.31 309 ASN A CA 1
ATOM 2491 C C . ASN A 1 309 ? -34.241 -4.027 43.202 1.00 81.31 309 ASN A C 1
ATOM 2493 O O . ASN A 1 309 ? -34.910 -3.013 42.966 1.00 81.31 309 ASN A O 1
ATOM 2497 N N . PRO A 1 310 ? -34.756 -5.051 43.911 1.00 83.50 310 PRO A N 1
ATOM 2498 C CA . PRO A 1 310 ? -36.163 -5.109 44.316 1.00 83.50 310 PRO A CA 1
ATOM 2499 C C . PRO A 1 310 ? -36.536 -4.022 45.332 1.00 83.50 310 PRO A C 1
ATOM 2501 O O . PRO A 1 310 ? -37.622 -3.451 45.256 1.00 83.50 310 PRO A O 1
ATOM 2504 N N . MET A 1 311 ? -35.616 -3.666 46.234 1.00 85.38 311 MET A N 1
ATOM 2505 C CA . MET A 1 311 ? -35.845 -2.635 47.251 1.00 85.38 311 MET A CA 1
ATOM 2506 C C . MET A 1 311 ? -36.013 -1.250 46.629 1.00 85.38 311 MET A C 1
ATOM 2508 O O . MET A 1 311 ? -36.902 -0.490 47.016 1.00 85.38 311 MET A O 1
ATOM 2512 N N . TRP A 1 312 ? -35.165 -0.909 45.657 1.00 83.81 312 TRP A N 1
ATOM 2513 C CA . TRP A 1 312 ? -35.285 0.361 44.948 1.00 83.81 312 TRP A CA 1
ATOM 2514 C C . TRP A 1 312 ? -36.512 0.368 44.030 1.00 83.81 312 TRP A C 1
ATOM 2516 O O . TRP A 1 312 ? -37.232 1.365 43.991 1.00 83.81 312 TRP A O 1
ATOM 2526 N N . THR A 1 313 ? -36.804 -0.758 43.372 1.00 87.12 313 THR A N 1
ATOM 2527 C CA . THR A 1 313 ? -38.001 -0.908 42.529 1.00 87.12 313 THR A CA 1
ATOM 2528 C C . THR A 1 313 ? -39.270 -0.628 43.330 1.00 87.12 313 THR A C 1
ATOM 2530 O O . THR A 1 313 ? -40.064 0.210 42.913 1.00 87.12 313 THR A O 1
ATOM 2533 N N . SER A 1 314 ? -39.426 -1.250 44.505 1.00 86.62 314 SER A N 1
ATOM 2534 C CA . SER A 1 314 ? -40.592 -1.044 45.378 1.00 86.62 314 SER A CA 1
ATOM 2535 C C . SER A 1 314 ? -40.737 0.421 45.786 1.00 86.62 314 SER A C 1
ATOM 2537 O O . SER A 1 314 ? -41.780 1.022 45.560 1.00 86.62 314 SER A O 1
ATOM 2539 N N . LYS A 1 315 ? -39.662 1.039 46.296 1.00 87.06 315 LYS A N 1
ATOM 2540 C CA . LYS A 1 315 ? -39.694 2.444 46.737 1.00 87.06 315 LYS A CA 1
ATOM 2541 C C . LYS A 1 315 ? -40.074 3.412 45.616 1.00 87.06 315 LYS A C 1
ATOM 2543 O O . LYS A 1 315 ? -40.773 4.396 45.854 1.00 87.06 315 LYS A O 1
ATOM 2548 N N . LEU A 1 316 ? -39.566 3.179 44.405 1.00 86.19 316 LEU A N 1
ATOM 2549 C CA . LEU A 1 316 ? -39.855 4.043 43.266 1.00 86.19 316 LEU A CA 1
ATOM 2550 C C . LEU A 1 316 ? -41.267 3.799 42.715 1.00 86.19 316 LEU A C 1
ATOM 2552 O O . LEU A 1 316 ? -41.926 4.762 42.327 1.00 86.19 316 LEU A O 1
ATOM 2556 N N . ALA A 1 317 ? -41.740 2.550 42.732 1.00 86.88 317 ALA A N 1
ATOM 2557 C CA . ALA A 1 317 ? -43.111 2.196 42.378 1.00 86.88 317 ALA A CA 1
ATOM 2558 C C . ALA A 1 317 ? -44.123 2.848 43.332 1.00 86.88 317 ALA A C 1
ATOM 2560 O O . ALA A 1 317 ? -45.056 3.491 42.858 1.00 86.88 317 ALA A O 1
ATOM 2561 N N . ASP A 1 318 ? -43.892 2.791 44.647 1.00 87.12 318 ASP A N 1
ATOM 2562 C CA . ASP A 1 318 ? -44.743 3.448 45.649 1.00 87.12 318 ASP A CA 1
ATOM 2563 C C . ASP A 1 318 ? -44.819 4.961 45.405 1.00 87.12 318 ASP A C 1
ATOM 2565 O O . ASP A 1 318 ? -45.897 5.555 45.399 1.00 87.12 318 ASP A O 1
ATOM 2569 N N . LYS A 1 319 ? -43.672 5.593 45.117 1.00 84.12 319 LYS A N 1
ATOM 2570 C CA . LYS A 1 319 ? -43.609 7.025 44.791 1.00 84.12 319 LYS A CA 1
ATOM 2571 C C . LYS A 1 319 ? -44.372 7.367 43.506 1.00 84.12 319 LYS A C 1
ATOM 2573 O O . LYS A 1 319 ? -45.038 8.398 43.452 1.00 84.12 319 LYS A O 1
ATOM 2578 N N . PHE A 1 320 ? -44.268 6.524 42.480 1.00 85.19 320 PHE A N 1
ATOM 2579 C CA . PHE A 1 320 ? -44.987 6.699 41.218 1.00 85.19 320 PHE A CA 1
ATOM 2580 C C . PHE A 1 320 ? -46.506 6.551 41.399 1.00 85.19 320 PHE A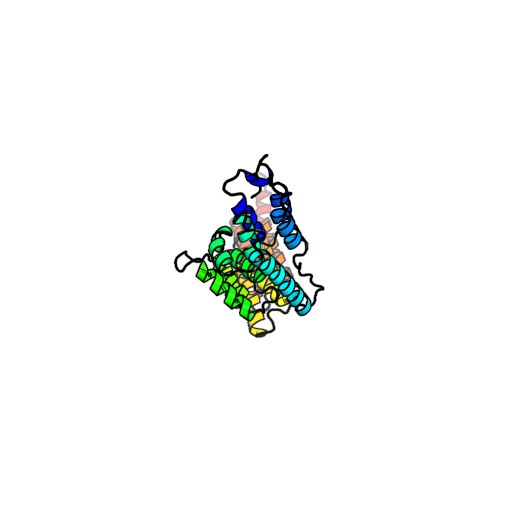 C 1
ATOM 2582 O O . PHE A 1 320 ? -47.264 7.372 40.888 1.00 85.19 320 PHE A O 1
ATOM 2589 N N . LEU A 1 321 ? -46.947 5.554 42.174 1.00 86.56 321 LEU A N 1
ATOM 2590 C CA . LEU A 1 321 ? -48.359 5.326 42.493 1.00 86.56 321 LEU A CA 1
ATOM 2591 C C . LEU A 1 321 ? -48.960 6.477 43.307 1.00 86.56 321 LEU A C 1
ATOM 2593 O O . LEU A 1 321 ? -50.067 6.917 43.003 1.00 86.56 321 LEU A O 1
ATOM 2597 N N . LEU A 1 322 ? -48.222 7.004 44.290 1.00 84.12 322 LEU A N 1
ATOM 2598 C CA . LEU A 1 322 ? -48.642 8.174 45.066 1.00 84.12 322 LEU A CA 1
ATOM 2599 C C . LEU A 1 322 ? -48.839 9.401 44.170 1.00 84.12 322 LEU A C 1
ATOM 2601 O O . LEU A 1 322 ? -49.880 10.047 44.251 1.00 84.12 322 LEU A O 1
ATOM 2605 N N . GLN A 1 323 ? -47.895 9.691 43.269 1.00 81.69 323 GLN A N 1
ATOM 2606 C CA . GLN A 1 323 ? -48.045 10.806 42.328 1.00 81.69 323 GLN A CA 1
ATOM 2607 C C . GLN A 1 323 ? -49.273 10.619 41.423 1.00 81.69 323 GLN A C 1
ATOM 2609 O O . GLN A 1 323 ? -50.067 11.540 41.270 1.00 81.69 323 GLN A O 1
ATOM 2614 N N . TYR A 1 324 ? -49.488 9.406 40.907 1.00 80.69 324 TYR A N 1
ATOM 2615 C CA . TYR A 1 324 ? -50.656 9.103 40.081 1.00 80.69 324 TYR A CA 1
ATOM 2616 C C . TYR A 1 324 ? -51.985 9.232 40.842 1.00 80.69 324 TYR A C 1
ATOM 2618 O O . TYR A 1 324 ? -52.991 9.615 40.251 1.00 80.69 324 TYR A O 1
ATOM 2626 N N . SER A 1 325 ? -52.009 8.914 42.143 1.00 80.69 325 SER A N 1
ATOM 2627 C CA . SER A 1 325 ? -53.207 9.085 42.977 1.00 80.69 325 SER A CA 1
ATOM 2628 C C . SER A 1 325 ? -53.556 10.554 43.223 1.00 80.69 325 SER A C 1
ATOM 2630 O O . SER A 1 325 ? -54.734 10.892 43.201 1.00 80.69 325 SER A O 1
ATOM 2632 N N . VAL A 1 326 ? -52.549 11.420 43.375 1.00 77.25 326 VAL A N 1
ATOM 2633 C CA . VAL A 1 326 ? -52.728 12.869 43.572 1.00 77.25 326 VAL A CA 1
ATOM 2634 C C . VAL A 1 326 ? -53.157 13.556 42.273 1.00 77.25 326 VAL A C 1
ATOM 2636 O O . VAL A 1 326 ? -54.066 14.375 42.291 1.00 77.25 326 VAL A O 1
ATOM 2639 N N . ASP A 1 327 ? -52.584 13.169 41.129 1.00 70.31 327 ASP A N 1
ATOM 2640 C CA . ASP A 1 327 ? -52.959 13.720 39.815 1.00 70.31 327 ASP A CA 1
ATOM 2641 C C . ASP A 1 327 ? -54.377 13.296 39.361 1.00 70.31 327 ASP A C 1
ATOM 2643 O O . ASP A 1 327 ? -54.919 13.849 38.402 1.00 70.31 327 ASP A O 1
ATOM 2647 N N . ARG A 1 328 ? -54.984 12.296 40.020 1.00 63.22 328 ARG A N 1
ATOM 2648 C CA . ARG A 1 328 ? -56.332 11.783 39.720 1.00 63.22 328 ARG A CA 1
ATOM 2649 C C . ARG A 1 328 ? -57.454 12.421 40.534 1.00 63.22 328 ARG A C 1
ATOM 2651 O O . ARG A 1 328 ? -58.605 12.133 40.210 1.00 63.22 328 ARG A O 1
ATOM 2658 N N . GLU A 1 329 ? -57.169 13.230 41.554 1.00 50.12 329 GLU A N 1
ATOM 2659 C CA . GLU A 1 329 ? -58.207 14.013 42.234 1.00 50.12 329 GLU A CA 1
ATOM 2660 C C . GLU A 1 329 ? -58.614 15.184 41.318 1.00 50.12 329 GLU A C 1
ATOM 2662 O O . GLU A 1 329 ? -57.810 16.093 41.095 1.00 50.12 329 GLU A O 1
ATOM 2667 N N . PRO A 1 330 ? -59.820 15.166 40.714 1.00 49.44 330 PRO A N 1
ATOM 2668 C CA . PRO A 1 330 ? -60.267 16.274 39.887 1.00 49.44 330 PRO A CA 1
ATOM 2669 C C . PRO A 1 330 ? -60.574 17.479 40.781 1.00 49.44 330 PRO A C 1
ATOM 2671 O O . PRO A 1 330 ? -61.110 17.324 41.880 1.00 49.44 330 PRO A O 1
ATOM 2674 N N . SER A 1 331 ? -60.224 18.668 40.289 1.00 44.00 331 SER A N 1
ATOM 2675 C CA . SER A 1 331 ? -60.685 19.948 40.844 1.00 44.00 331 SER A CA 1
ATOM 2676 C C . SER A 1 331 ? -62.203 20.064 40.782 1.00 44.00 331 SER A C 1
ATOM 2678 O O . SER A 1 331 ? -62.778 19.569 39.783 1.00 44.00 331 SER A O 1
#

Sequence (331 aa):
MKEMWEEESPHLSPHYWDVVYTLLCRGSLDEARKLLKSHPQSGREDFVSLDELLQVAPQGSQEMPSRQLDVWWQSWQADCARRVADGEFSLLPELETACKILMGDEDTLYELRKLGETWYNYLVTKVTYTRPTIGRQLLAELAEECLSAFGEGEPTALLDDILLAAFRFDLQQVLREASACLDDWWFSAHLADLLFHAGQMEASNVEYCNVMREYLLLEYASYLMSHGSLWQVGVDYLDHCPQQGREFLEAYLERLPLGTQSKALKVVEILERRDMWPVAQGICQSMAVQLQKKGQLGAALTWVIRCKNPMWTSKLADKFLLQYSVDREPS

InterPro domains:
  IPR011502 Nucleoporin Nup85-like [PF07575] (6-330)
  IPR011502 Nucleoporin Nup85-like [PTHR13373] (2-325)

Foldseek 3Di:
DVVLVVDPQSVPDPCLLLVLVLCLLLLVLVVSLVSLCSDPCCVPQLNVLLNVLSVQADDDDPPDDPVNSVVSLVVSLVSLVVCVVVCSCVVPVSSSLSSCLQNLVVVSLLVSLCSNVDLVSSLSSNCRRPNVPDDLVVSLVSSVVSRCSVHDPDPPDLVSQLVSCVSNVVLVSNLVSCCVRVVQLPCSLVVLVVCVVVVNPVPPPPVVSLVSNLVSLLVNLVSQLVDPPRNVVSLVSLVVNPPCSVVSLLVSLLPRPCPDPVSLVVSLVSCVVVVVLVSSLVSLQVVLVVCVVVVNLVVSLVSVVVNVDVVVNVVSVVVVVVVVVVVPPDD

Secondary structure (DSSP, 8-state):
-TGGGSSS-GGGSTTHHHHHHHHHHTT-HHHHHHHHHTSTTTTSHHHHHHHHHHHT-----TTS-HHHHHHHHHHHHHHHHHHHHTTTTTT-HHHHHHHHHHTT-HHHHHHHGGGGSSHHHHHHHHHHHH-TT--HHHHHHHHHHHHHTT-BTBPPPHHHHHHHHHHTT-HHHHHHHHHHHSSSSHHHHHHHHHHHHTTSSTTT-HHHHHHHHHHHHHHHHHHHHHSTTTHHHHHHHHTT-TTTHHHHHHHHHHHS---SHHHHHHHHHHHHTTT-HHHHHHHHHHHHHHHHHTT-HHHHHHHHHHTT-HHHHHHHHHHHHHHHHHTTS--

pLDDT: mean 87.87, std 9.57, range [44.0, 97.69]

Organism: Ixodes ricinus (NCBI:txid34613)